Protein 3OHR (pdb70)

Solvent-accessible surface area: 13990 Å² total

Organism: Bacillus subtilis (strain 168) (NCBI:txid224308)

Secondary structure (DSSP, 8-state):
--EEEEE----EEEEE-TTS-EEEEEE----HHHH--HHHHTTS--S-EEEEE-SSB-----TTTTSB-------BT--HHHH-----EEEEEHHHHHHHHHHHHS----S-EEEEEESSSEEEEEEETTEE--SSS-------PPPPTT------TTTSSSHHHHHSHHHHHHHH--GGGGTT-HHHHHHHHHHHHHHHHHHHHHT---EEES-----HHHHHHHHHHH----S--GGGTTTGGGTSB--TTGGGHHHHHHHHHHHHHHHHHH-

Structure (mmCIF, N/CA/C/O backbone):
data_3OHR
#
_entry.id   3OHR
#
_cell.length_a   112.155
_cell.length_b   112.155
_cell.length_c   73.716
_cell.angle_alpha   90.00
_cell.angle_beta   90.00
_cell.angle_gamma   120.00
#
_symmetry.space_group_name_H-M   'P 31 2 1'
#
loop_
_entity.id
_entity.type
_entity.pdbx_description
1 polymer 'Putative fructokinase'
2 non-polymer "ADENOSINE-5'-DIPHOSPHATE"
3 non-polymer 'ZINC ION'
4 non-polymer 'SULFATE ION'
5 water water
#
loop_
_atom_site.group_PDB
_atom_site.id
_atom_site.type_symbol
_atom_site.label_atom_id
_atom_site.label_alt_id
_atom_site.label_comp_id
_atom_site.label_asym_id
_atom_site.label_entity_id
_atom_site.label_seq_id
_atom_site.pdbx_PDB_ins_code
_atom_site.Cartn_x
_atom_site.Cartn_y
_atom_site.Cartn_z
_atom_site.occupancy
_atom_site.B_iso_or_equiv
_atom_site.auth_seq_id
_atom_site.auth_comp_id
_atom_site.auth_asym_id
_atom_site.auth_atom_id
_atom_site.pdbx_PDB_model_num
ATOM 1 N N . ALA A 1 4 ? 61.817 -59.227 -15.432 1.00 33.65 0 ALA A N 1
ATOM 2 C CA . ALA A 1 4 ? 61.835 -58.396 -16.661 1.00 31.85 0 ALA A CA 1
ATOM 3 C C . ALA A 1 4 ? 61.592 -56.942 -16.259 1.00 30.02 0 ALA A C 1
ATOM 4 O O . ALA A 1 4 ? 60.694 -56.674 -15.458 1.00 31.54 0 ALA A O 1
ATOM 14 N N . LEU A 1 6 ? 60.249 -53.461 -17.797 1.00 18.33 2 LEU A N 1
ATOM 15 C CA . LEU A 1 6 ? 59.314 -53.007 -18.830 1.00 17.33 2 LEU A CA 1
ATOM 16 C C . LEU A 1 6 ? 59.351 -51.493 -18.866 1.00 16.81 2 LEU A C 1
ATOM 17 O O . LE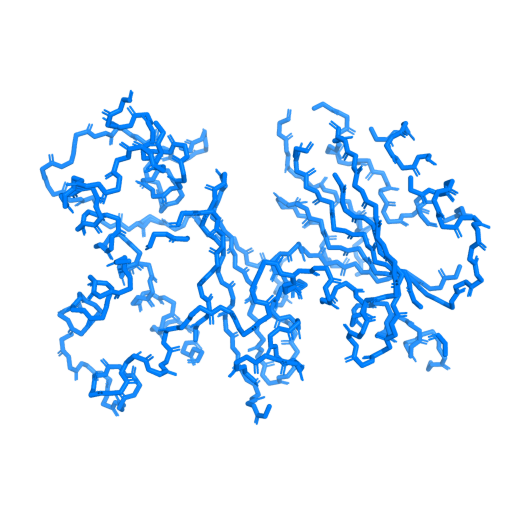U A 1 6 ? 59.551 -50.832 -17.853 1.00 16.45 2 LEU A O 1
ATOM 22 N N . GLY A 1 7 ? 59.151 -50.956 -20.059 1.00 15.39 3 GLY A N 1
ATOM 23 C CA . GLY A 1 7 ? 59.020 -49.520 -20.279 1.00 14.96 3 GLY A CA 1
ATOM 24 C C . GLY A 1 7 ? 57.572 -49.128 -20.593 1.00 15.05 3 GLY A C 1
ATOM 25 O O . GLY A 1 7 ? 56.843 -49.882 -21.227 1.00 16.10 3 GLY A O 1
ATOM 26 N N . GLY A 1 8 ? 57.195 -47.949 -20.126 1.00 14.20 4 GLY A N 1
ATOM 27 C CA . GLY A 1 8 ? 55.873 -47.379 -20.391 1.00 13.51 4 GLY A CA 1
ATOM 28 C C . GLY A 1 8 ? 56.012 -45.964 -20.902 1.00 13.93 4 GLY A C 1
ATOM 29 O O . GLY A 1 8 ? 56.834 -45.194 -20.435 1.00 13.95 4 GLY A O 1
ATOM 30 N N . ILE A 1 9 ? 55.151 -45.634 -21.857 1.00 13.90 5 ILE A N 1
ATOM 31 C CA . ILE A 1 9 ? 55.057 -44.294 -22.451 1.00 13.65 5 ILE A CA 1
ATOM 32 C C . ILE A 1 9 ? 53.578 -43.880 -22.388 1.00 13.48 5 ILE A C 1
ATOM 33 O O . ILE A 1 9 ? 52.734 -44.497 -23.032 1.00 14.29 5 ILE A O 1
ATOM 38 N N . GLU A 1 10 ? 53.294 -42.877 -21.558 1.00 13.41 6 GLU A N 1
ATOM 39 C CA . GLU A 1 10 ? 52.007 -42.275 -21.529 1.00 14.37 6 GLU A CA 1
ATOM 40 C C . GLU A 1 10 ? 52.152 -40.954 -22.312 1.00 14.05 6 GLU A C 1
ATOM 41 O O . GLU A 1 10 ? 52.705 -39.943 -21.808 1.00 14.57 6 GLU A O 1
ATOM 47 N N . ALA A 1 11 ? 51.673 -41.004 -23.552 1.00 14.85 7 ALA A N 1
ATOM 48 C CA . ALA A 1 11 ? 51.769 -39.875 -24.478 1.00 15.25 7 ALA A CA 1
ATOM 49 C C . ALA A 1 11 ? 50.552 -38.980 -24.398 1.00 16.65 7 ALA A C 1
ATOM 50 O O . ALA A 1 11 ? 49.424 -39.385 -24.670 1.00 18.05 7 ALA A O 1
ATOM 52 N N . GLY A 1 12 ? 50.755 -37.761 -23.929 1.00 17.45 8 GLY A N 1
ATOM 53 C CA . GLY A 1 12 ? 49.697 -36.775 -23.864 1.00 18.12 8 GLY A CA 1
ATOM 54 C C . GLY A 1 12 ? 49.942 -35.597 -24.742 1.00 19.21 8 GLY A C 1
ATOM 55 O O . GLY A 1 12 ? 51.026 -35.385 -25.306 1.00 19.09 8 GLY A O 1
ATOM 56 N N . GLY A 1 13 ? 48.879 -34.817 -24.909 1.00 21.91 9 GLY A N 1
ATOM 57 C CA . GLY A 1 13 ? 48.948 -33.697 -25.776 1.00 23.15 9 GLY A CA 1
ATOM 58 C C . GLY A 1 13 ? 49.904 -32.660 -25.257 1.00 22.33 9 GLY A C 1
ATOM 59 O O . GLY A 1 13 ? 50.479 -31.915 -26.059 1.00 24.10 9 GLY A O 1
ATOM 60 N N . THR A 1 14 ? 50.026 -32.559 -23.928 1.00 21.18 10 THR A N 1
ATOM 61 C CA . THR A 1 14 ? 50.859 -31.516 -23.311 1.00 22.07 10 THR A CA 1
ATOM 62 C C . THR A 1 14 ? 52.218 -32.065 -22.854 1.00 18.71 10 THR A C 1
ATOM 63 O O . THR A 1 14 ? 53.222 -31.367 -22.976 1.00 19.10 10 THR A O 1
ATOM 78 N N . PHE A 1 16 ? 54.739 -35.804 -22.195 1.00 14.36 12 PHE A N 1
ATOM 79 C CA . PHE A 1 16 ? 54.973 -37.254 -22.187 1.00 13.67 12 PHE A CA 1
ATOM 80 C C . PHE A 1 16 ? 55.494 -37.676 -20.833 1.00 14.48 12 PHE A C 1
ATOM 81 O O . PHE A 1 16 ? 56.310 -36.968 -20.209 1.00 15.76 12 PHE A O 1
ATOM 89 N N . VAL A 1 17 ? 55.038 -38.838 -20.385 1.00 13.71 13 VAL A N 1
ATOM 90 C CA . VAL A 1 17 ? 55.561 -39.469 -19.163 1.00 13.95 13 VAL A CA 1
ATOM 91 C C . VAL A 1 17 ? 56.135 -40.786 -19.609 1.00 14.62 13 VAL A C 1
ATOM 92 O O . VAL A 1 17 ? 55.459 -41.581 -20.293 1.00 14.71 13 VAL A O 1
ATOM 96 N N . CYS A 1 18 ? 57.390 -41.037 -19.268 1.00 14.18 14 CYS A N 1
ATOM 97 C CA . CYS A 1 18 ? 57.993 -42.333 -19.540 1.00 14.20 14 CYS A CA 1
ATOM 98 C C . CYS A 1 18 ? 58.403 -42.953 -18.224 1.00 14.64 14 CYS A C 1
ATOM 99 O O . CYS A 1 18 ? 58.788 -42.271 -17.278 1.00 16.17 14 CYS A O 1
ATOM 102 N N . ALA A 1 19 ? 58.275 -44.278 -18.143 1.00 14.44 15 ALA A N 1
ATOM 103 C CA . ALA A 1 19 ? 58.581 -44.973 -16.940 1.00 14.44 15 ALA A CA 1
ATOM 104 C C . ALA A 1 19 ? 59.198 -46.300 -17.196 1.00 15.70 15 ALA A C 1
ATOM 105 O O . ALA A 1 19 ? 59.006 -46.904 -18.255 1.00 14.88 15 ALA A O 1
ATOM 107 N N . VAL A 1 20 ? 59.944 -46.791 -16.205 1.00 14.08 16 VAL A N 1
ATOM 108 C CA . VAL A 1 20 ? 60.421 -48.159 -16.192 1.00 15.32 16 VAL A CA 1
ATOM 109 C C . VAL A 1 20 ? 59.828 -48.837 -14.973 1.00 16.20 16 VAL A C 1
ATOM 110 O O . VAL A 1 20 ? 59.687 -48.227 -13.900 1.00 16.55 16 VAL A O 1
ATOM 114 N N . GLY A 1 21 ? 59.434 -50.088 -15.138 1.00 16.21 17 GLY A N 1
ATOM 115 C CA . GLY A 1 21 ? 58.706 -50.767 -14.055 1.00 17.50 17 GLY A CA 1
ATOM 116 C C . GLY A 1 21 ? 58.651 -52.260 -14.291 1.00 18.13 17 GLY A C 1
ATOM 117 O O . GLY A 1 21 ? 59.348 -52.798 -15.122 1.00 18.63 17 GLY A O 1
ATOM 118 N N . ARG A 1 22 ? 57.773 -52.910 -13.542 1.00 20.86 18 ARG A N 1
ATOM 119 C CA . ARG A 1 22 ? 57.684 -54.352 -13.548 1.00 23.27 18 ARG A CA 1
ATOM 120 C C . ARG A 1 22 ? 56.248 -54.777 -13.824 1.00 22.74 18 ARG A C 1
ATOM 121 O O . ARG A 1 22 ? 55.299 -53.988 -13.730 1.00 21.24 18 ARG A O 1
ATOM 129 N N . GLU A 1 23 ? 56.084 -56.060 -14.126 1.00 24.21 19 GLU A N 1
ATOM 130 C CA . GLU A 1 23 ? 54.794 -56.562 -14.495 1.00 25.30 19 GLU A CA 1
ATOM 131 C C . GLU A 1 23 ? 53.743 -56.449 -13.373 1.00 24.19 19 GLU A C 1
ATOM 132 O O . GLU A 1 23 ? 52.558 -56.412 -13.637 1.00 24.23 19 GLU A O 1
ATOM 138 N N . ASP A 1 24 ? 54.168 -56.381 -12.129 1.00 24.59 20 ASP A N 1
ATOM 139 C CA . ASP A 1 24 ? 53.240 -56.154 -11.032 1.00 23.84 20 ASP A CA 1
ATOM 140 C C . ASP A 1 24 ? 52.840 -54.701 -10.792 1.00 22.60 20 ASP A C 1
ATOM 141 O O . ASP A 1 24 ? 52.177 -54.412 -9.792 1.00 22.71 20 ASP A O 1
ATOM 146 N N . GLY A 1 25 ? 53.269 -53.792 -11.680 1.00 21.30 21 GLY A N 1
ATOM 147 C CA . GLY A 1 25 ? 52.819 -52.420 -11.661 1.00 20.58 21 GLY A CA 1
ATOM 148 C C . GLY A 1 25 ? 53.724 -51.534 -10.845 1.00 20.80 21 GLY A C 1
ATOM 149 O O . GLY A 1 25 ? 53.462 -50.342 -10.761 1.00 21.24 21 GLY A O 1
ATOM 150 N N . THR A 1 26 ? 54.818 -52.081 -10.310 1.00 20.10 22 THR A N 1
ATOM 151 C CA . THR A 1 26 ? 55.822 -51.268 -9.581 1.00 20.48 22 THR A CA 1
ATOM 152 C C . THR A 1 26 ? 56.539 -50.341 -10.518 1.00 19.21 22 THR A C 1
ATOM 153 O O . THR A 1 26 ? 57.041 -50.778 -11.522 1.00 19.88 22 THR A O 1
ATOM 157 N N . ILE A 1 27 ? 56.525 -49.064 -10.191 1.00 18.81 23 ILE A N 1
ATOM 158 C CA . ILE A 1 27 ? 57.290 -48.041 -10.933 1.00 17.96 23 ILE A CA 1
ATOM 159 C C . ILE A 1 27 ? 58.673 -47.943 -10.313 1.00 19.30 23 ILE A C 1
ATOM 160 O O . ILE A 1 27 ? 58.827 -47.616 -9.137 1.00 19.78 23 ILE A O 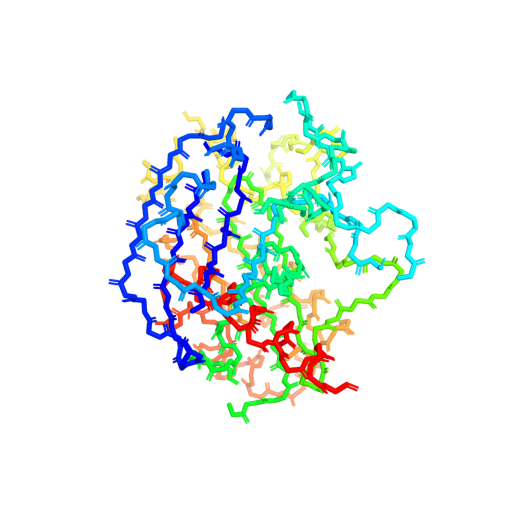1
ATOM 165 N N . ILE A 1 28 ? 59.673 -48.247 -11.125 1.00 17.42 24 ILE A N 1
ATOM 166 C CA . ILE A 1 28 ? 61.078 -48.224 -10.765 1.00 17.32 24 ILE A CA 1
ATOM 167 C C . ILE A 1 28 ? 61.631 -46.802 -10.910 1.00 16.06 24 ILE A C 1
ATOM 168 O O . ILE A 1 28 ? 62.349 -46.309 -9.995 1.00 17.18 24 ILE A O 1
ATOM 173 N N . ASP A 1 29 ? 61.326 -46.140 -12.028 1.00 15.00 25 ASP A N 1
ATOM 174 C CA . ASP A 1 29 ? 61.875 -44.828 -12.331 1.00 14.65 25 ASP A CA 1
ATOM 175 C C . ASP A 1 29 ? 60.896 -44.162 -13.298 1.00 13.87 25 ASP A C 1
ATOM 176 O O . ASP A 1 29 ? 60.159 -44.846 -13.995 1.00 13.47 25 ASP A O 1
ATOM 181 N N . ARG A 1 30 ? 60.946 -42.856 -13.347 1.00 14.40 26 ARG A N 1
ATOM 182 C CA . ARG A 1 30 ? 60.152 -42.128 -14.329 1.00 14.49 26 ARG A CA 1
ATOM 183 C C . ARG A 1 30 ? 60.739 -40.807 -14.665 1.00 14.86 26 ARG A C 1
ATOM 184 O O . ARG A 1 30 ? 61.524 -40.247 -13.922 1.00 13.06 26 ARG A O 1
ATOM 192 N N . ILE A 1 31 ? 60.302 -40.293 -15.814 1.00 13.60 27 ILE A N 1
ATOM 193 C CA . ILE A 1 31 ? 60.671 -38.969 -16.321 1.00 13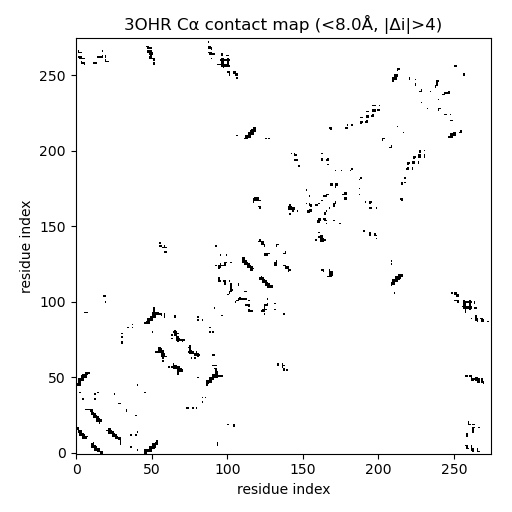.67 27 ILE A CA 1
ATOM 194 C C . ILE A 1 31 ? 59.508 -38.376 -17.052 1.00 14.20 27 ILE A C 1
ATOM 195 O O . ILE A 1 31 ? 58.636 -39.109 -17.518 1.00 15.10 27 ILE A O 1
ATOM 200 N N . GLU A 1 32 ? 59.448 -37.058 -17.162 1.00 14.96 28 GLU A N 1
ATOM 201 C CA . GLU A 1 32 ? 58.462 -36.426 -18.028 1.00 15.60 28 GLU A CA 1
ATOM 202 C C . GLU A 1 32 ? 59.076 -35.238 -18.756 1.00 16.23 28 GLU A C 1
ATOM 203 O O . GLU A 1 32 ? 60.067 -34.636 -18.296 1.00 16.78 28 GLU A O 1
ATOM 209 N N . PHE A 1 33 ? 58.448 -34.889 -19.869 1.00 15.72 29 PHE A N 1
ATOM 210 C CA . PHE A 1 33 ? 58.913 -33.766 -20.647 1.00 16.79 29 PHE A CA 1
ATOM 211 C C . PHE A 1 33 ? 57.778 -33.281 -21.526 1.00 16.85 29 PHE A C 1
ATOM 212 O O . PHE A 1 33 ? 56.845 -34.027 -21.823 1.00 14.74 29 PHE A O 1
ATOM 220 N N . PRO A 1 34 ? 57.848 -32.033 -21.965 1.00 17.83 30 PRO A N 1
ATOM 221 C CA . PRO A 1 34 ? 56.784 -31.528 -22.784 1.00 18.07 30 PRO A CA 1
ATOM 222 C C . PRO A 1 34 ? 56.645 -32.237 -24.144 1.00 18.16 30 PRO A C 1
ATOM 223 O O . PRO A 1 34 ? 57.625 -32.609 -24.761 1.00 19.12 30 PRO A O 1
ATOM 227 N N . THR A 1 35 ? 55.415 -32.373 -24.602 1.00 17.08 31 THR A N 1
ATOM 228 C CA . THR A 1 35 ? 55.161 -32.82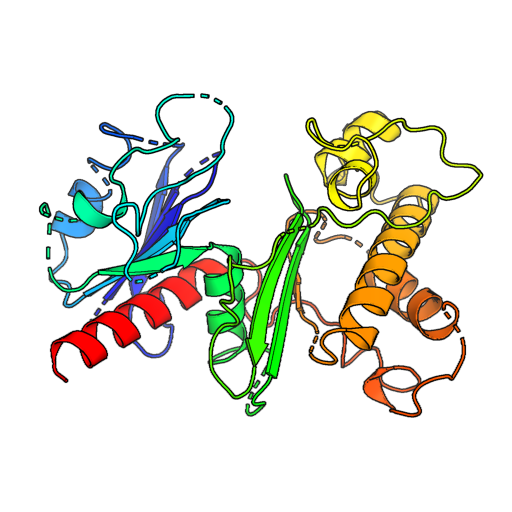9 -25.943 1.00 17.74 31 THR A CA 1
ATOM 229 C C . THR A 1 35 ? 55.471 -31.716 -26.937 1.00 18.99 31 THR A C 1
ATOM 230 O O . THR A 1 35 ? 54.874 -30.628 -26.840 1.00 21.97 31 THR A O 1
ATOM 258 N N . PRO A 1 38 ? 56.867 -34.732 -33.116 1.00 17.91 34 PRO A N 1
ATOM 259 C CA . PRO A 1 38 ? 57.092 -36.151 -32.818 1.00 17.39 34 PRO A CA 1
ATOM 260 C C . PRO A 1 38 ? 58.533 -36.643 -32.919 1.00 18.44 34 PRO A C 1
ATOM 261 O O . PRO A 1 38 ? 58.944 -37.363 -32.035 1.00 17.62 34 PRO A O 1
ATOM 265 N N . ASP A 1 39 ? 59.299 -36.294 -33.954 1.00 17.75 35 ASP A N 1
ATOM 266 C CA . ASP A 1 39 ? 60.650 -36.816 -34.026 1.00 19.76 35 ASP A CA 1
ATOM 267 C C . ASP A 1 39 ? 61.429 -36.442 -32.741 1.00 18.87 35 ASP A C 1
ATOM 268 O O . ASP A 1 39 ? 62.042 -37.313 -32.116 1.00 19.22 35 ASP A O 1
ATOM 273 N N . GLU A 1 40 ? 61.411 -35.173 -32.356 1.00 19.62 36 GLU A N 1
ATOM 274 C CA . GLU A 1 40 ? 62.208 -34.768 -31.162 1.00 20.37 36 GLU A CA 1
ATOM 275 C C . GLU A 1 40 ? 61.692 -35.357 -29.862 1.00 18.93 36 GLU A C 1
ATOM 276 O O . GLU A 1 40 ? 62.479 -35.675 -28.926 1.00 17.77 36 GLU A O 1
ATOM 282 N N . THR A 1 41 ? 60.397 -35.546 -29.793 1.00 16.08 37 THR A N 1
ATOM 283 C CA . THR A 1 41 ? 59.767 -36.037 -28.589 1.00 15.81 37 THR A CA 1
ATOM 284 C C . THR A 1 41 ? 60.095 -37.507 -28.389 1.00 14.44 37 THR A C 1
ATOM 285 O O . THR A 1 41 ? 60.461 -37.968 -27.291 1.00 16.64 37 THR A O 1
ATOM 289 N N . ILE A 1 42 ? 59.970 -38.274 -29.457 1.00 15.45 38 ILE A N 1
ATOM 290 C CA A ILE A 1 42 ? 60.292 -39.687 -29.444 0.50 16.39 38 ILE A CA 1
ATOM 291 C CA B ILE A 1 42 ? 60.295 -39.689 -29.409 0.50 16.79 38 ILE A CA 1
ATOM 292 C C . ILE A 1 42 ? 61.776 -39.890 -29.220 1.00 16.92 38 ILE A C 1
ATOM 293 O O . ILE A 1 42 ? 62.169 -40.834 -28.593 1.00 16.85 38 ILE A O 1
ATOM 302 N N . GLU A 1 43 ? 62.625 -38.995 -29.766 1.00 17.72 39 GLU A N 1
ATOM 303 C CA . GLU A 1 43 ? 64.081 -39.145 -29.530 1.00 19.07 39 GLU A CA 1
ATOM 304 C C . GLU A 1 43 ? 64.350 -39.036 -28.027 1.00 18.23 39 GLU A C 1
ATOM 305 O O . GLU A 1 43 ? 65.158 -39.746 -27.460 1.00 18.08 39 GLU A O 1
ATOM 322 N N . VAL A 1 45 ? 62.268 -39.966 -25.694 1.00 13.85 41 VAL A N 1
ATOM 323 C CA . VAL A 1 45 ? 61.873 -41.299 -25.158 1.00 13.70 41 VAL A CA 1
ATOM 324 C C . VAL A 1 45 ? 62.988 -42.313 -25.294 1.00 15.12 41 VAL A C 1
ATOM 325 O O . VAL A 1 45 ? 63.304 -43.068 -24.351 1.00 14.69 41 VAL A O 1
ATOM 329 N N . ILE A 1 46 ? 63.546 -42.404 -26.500 1.00 14.33 42 ILE A N 1
ATOM 330 C CA . ILE A 1 46 ? 64.559 -43.405 -26.766 1.00 17.15 42 ILE A CA 1
ATOM 331 C C . ILE A 1 46 ? 65.802 -43.170 -25.905 1.00 16.61 42 ILE A C 1
ATOM 332 O O . ILE A 1 46 ? 66.370 -44.114 -25.364 1.00 17.94 42 ILE A O 1
ATOM 337 N N . GLN A 1 47 ? 66.193 -41.916 -25.764 1.00 16.72 43 GLN A N 1
ATOM 338 C CA . GLN A 1 47 ? 67.327 -41.565 -24.939 1.00 18.92 43 GLN A CA 1
ATOM 339 C C . GLN A 1 47 ? 67.098 -41.924 -23.465 1.00 18.11 43 GLN A C 1
ATOM 340 O O . GLN A 1 47 ? 68.035 -42.457 -22.793 1.00 19.17 43 GLN A O 1
ATOM 346 N N . TYR A 1 48 ? 65.896 -41.678 -22.951 1.00 16.63 44 TYR A N 1
ATOM 347 C CA . TYR A 1 48 ? 65.587 -42.078 -21.564 1.00 15.62 44 TYR A CA 1
ATOM 348 C C . TYR A 1 48 ? 65.680 -43.593 -21.398 1.00 14.92 44 TYR A C 1
ATOM 349 O O . TYR A 1 48 ? 66.340 -44.052 -20.457 1.00 16.67 44 TYR A O 1
ATOM 358 N N . PHE A 1 49 ? 65.077 -44.375 -22.302 1.00 15.16 45 PHE A N 1
ATOM 359 C CA . PHE A 1 49 ? 65.102 -45.832 -22.160 1.00 15.64 45 PHE A CA 1
ATOM 360 C C . PHE A 1 49 ? 66.481 -46.435 -22.402 1.00 18.09 45 PHE A C 1
ATOM 361 O O . PHE A 1 49 ? 66.724 -47.566 -21.957 1.00 18.41 45 PHE A O 1
ATOM 369 N N . SER A 1 50 ? 67.377 -45.687 -23.059 1.00 19.16 46 SER A N 1
ATOM 370 C CA . SER A 1 50 ? 68.722 -46.199 -23.421 1.00 22.09 46 SER A CA 1
ATOM 371 C C . SER A 1 50 ? 69.554 -46.668 -22.203 1.00 22.11 46 SER A C 1
ATOM 372 O O . SER A 1 50 ? 70.453 -47.483 -22.324 1.00 22.43 46 SER A O 1
ATOM 375 N N . GLN A 1 51 ? 69.250 -46.128 -21.040 1.00 21.13 47 GLN A N 1
ATOM 376 C CA . GLN A 1 51 ? 69.919 -46.444 -19.780 1.00 22.21 47 GLN A CA 1
ATOM 377 C C . GLN A 1 51 ? 69.613 -47.856 -19.319 1.00 20.91 47 GLN A C 1
ATOM 378 O O . GLN A 1 51 ? 70.379 -48.438 -18.543 1.00 23.26 47 GLN A O 1
ATOM 384 N N . PHE A 1 52 ? 68.463 -48.375 -19.732 1.00 19.28 48 PHE A N 1
ATOM 385 C CA . PHE A 1 52 ? 67.863 -49.546 -19.163 1.00 19.76 48 PHE A CA 1
ATOM 386 C C . PHE A 1 52 ? 67.891 -50.682 -20.150 1.00 21.97 48 PHE A C 1
ATOM 387 O O . PHE A 1 52 ? 67.985 -50.464 -21.335 1.00 22.66 48 PHE A O 1
ATOM 395 N N . SER A 1 53 ? 67.791 -51.887 -19.621 1.00 23.24 49 SER A N 1
ATOM 396 C CA A SER A 1 53 ? 67.716 -53.072 -20.448 0.50 25.05 49 SER A CA 1
ATOM 397 C CA B SER A 1 53 ? 67.724 -53.079 -20.453 0.50 24.98 49 SER A CA 1
ATOM 398 C C . SER A 1 53 ? 66.286 -53.574 -20.383 1.00 23.75 49 SER A C 1
ATOM 399 O O . SER A 1 53 ? 65.917 -54.240 -19.438 1.00 26.79 49 SER A O 1
ATOM 404 N N . LEU A 1 54 ? 65.468 -53.220 -21.364 1.00 22.05 50 LEU A N 1
ATOM 405 C CA . LEU A 1 54 ? 64.020 -53.474 -21.276 1.00 19.78 50 LEU A CA 1
ATOM 406 C C . LEU A 1 54 ? 63.612 -54.674 -22.112 1.00 20.55 50 LEU A C 1
ATOM 407 O O . LEU A 1 54 ? 64.187 -54.937 -23.160 1.00 22.76 50 LEU A O 1
ATOM 412 N N . GLN A 1 55 ? 62.623 -55.429 -21.651 1.00 21.13 51 GLN A N 1
ATOM 413 C CA . GLN A 1 55 ? 62.115 -56.556 -22.408 1.00 21.25 51 GLN A CA 1
ATOM 414 C C . GLN A 1 55 ? 60.952 -56.205 -23.343 1.00 20.09 51 GLN A C 1
ATOM 415 O O . GLN A 1 55 ? 60.720 -56.933 -24.296 1.00 19.74 51 GLN A O 1
ATOM 421 N N . ALA A 1 56 ? 60.227 -55.146 -23.021 1.00 18.23 52 ALA A N 1
ATOM 422 C CA . ALA A 1 56 ? 59.064 -54.708 -23.800 1.00 18.32 52 ALA A CA 1
ATOM 423 C C . ALA A 1 56 ? 58.681 -53.326 -23.355 1.00 16.54 52 ALA A C 1
ATOM 424 O O . ALA A 1 56 ? 59.077 -52.886 -22.264 1.00 16.96 52 ALA A O 1
ATOM 426 N N . ILE A 1 57 ? 57.922 -52.649 -24.220 1.00 15.88 53 ILE A N 1
ATOM 427 C CA . ILE A 1 57 ? 57.400 -51.296 -23.943 1.00 15.85 53 ILE A CA 1
ATOM 428 C C . ILE A 1 57 ? 55.896 -51.307 -24.158 1.00 15.27 53 ILE A C 1
ATOM 429 O O . ILE A 1 57 ? 55.416 -52.050 -25.019 1.00 15.47 53 ILE A O 1
ATOM 434 N N . GLY A 1 58 ? 55.171 -50.449 -23.446 1.00 14.60 54 GLY A N 1
ATOM 435 C CA . GLY A 1 58 ? 53.780 -50.177 -23.781 1.00 13.87 54 GLY A CA 1
ATOM 436 C C . GLY A 1 58 ? 53.547 -48.709 -23.959 1.00 13.61 54 GLY A C 1
ATOM 437 O O . GLY A 1 58 ? 54.076 -47.883 -23.233 1.00 13.29 54 GLY A O 1
ATOM 438 N N . ILE A 1 59 ? 52.710 -48.359 -24.930 1.00 12.73 55 ILE A N 1
ATOM 439 C CA . ILE A 1 59 ? 52.337 -46.972 -25.257 1.00 12.91 55 ILE A CA 1
ATOM 440 C C . ILE A 1 59 ? 50.856 -46.777 -25.017 1.00 15.05 55 ILE A C 1
ATOM 441 O O . ILE A 1 59 ? 50.039 -47.490 -25.580 1.00 14.13 55 ILE A O 1
ATOM 446 N N . GLY A 1 60 ? 50.525 -45.814 -24.166 1.00 12.89 56 GLY A N 1
ATOM 447 C CA . GLY A 1 60 ? 49.183 -45.340 -23.967 1.00 13.84 56 GLY A CA 1
ATOM 448 C C . GLY A 1 60 ? 49.106 -43.940 -24.517 1.00 14.96 56 GLY A C 1
ATOM 449 O O . GLY A 1 60 ? 49.657 -43.030 -23.931 1.00 14.29 56 GLY A O 1
ATOM 450 N N . SER A 1 61 ? 48.444 -43.770 -25.660 1.00 13.32 57 SER A N 1
ATOM 451 C CA . SER A 1 61 ? 48.454 -42.481 -26.390 1.00 13.28 57 SER A CA 1
ATOM 452 C C . SER A 1 61 ? 47.173 -41.695 -26.333 1.00 14.27 57 SER A C 1
ATOM 453 O O . SER A 1 61 ? 46.059 -42.258 -26.369 1.00 14.99 57 SER A O 1
ATOM 456 N N . PHE A 1 62 ? 47.306 -40.389 -26.338 1.00 16.14 58 PHE A N 1
ATOM 457 C CA . PHE A 1 62 ? 46.173 -39.531 -26.648 1.00 16.46 58 PHE A CA 1
ATOM 458 C C . PHE A 1 62 ? 45.649 -39.883 -28.010 1.00 16.17 58 PHE A C 1
ATOM 459 O O . PHE A 1 62 ? 46.396 -40.305 -28.869 1.00 15.49 58 PHE A O 1
ATOM 467 N N . GLY A 1 63 ? 44.318 -39.835 -28.133 1.00 18.79 59 GLY A N 1
ATOM 468 C CA . GLY A 1 63 ? 43.642 -40.259 -29.366 1.00 17.28 59 GLY A CA 1
ATOM 469 C C . GLY A 1 63 ? 42.635 -39.223 -29.799 1.00 17.59 59 GLY A C 1
ATOM 470 O O . GLY A 1 63 ? 42.563 -38.125 -29.206 1.00 20.01 59 GLY A O 1
ATOM 471 N N . PRO A 1 64 ? 41.812 -39.563 -30.795 1.00 15.44 60 PRO A N 1
ATOM 472 C CA . PRO A 1 64 ? 41.680 -40.921 -31.344 1.00 15.00 60 PRO A CA 1
ATOM 473 C C . PRO A 1 64 ? 42.955 -41.504 -31.963 1.00 15.04 60 PRO A C 1
ATOM 474 O O . PRO A 1 64 ? 43.829 -40.774 -32.508 1.00 15.39 60 PRO A O 1
ATOM 478 N N . VAL A 1 65 ? 43.062 -42.820 -31.879 1.00 13.77 61 VAL A N 1
ATOM 479 C CA . VAL A 1 65 ? 44.158 -43.587 -32.470 1.00 13.24 61 VAL A CA 1
ATOM 480 C C . VAL A 1 65 ? 43.582 -44.708 -33.272 1.00 13.56 61 VAL A C 1
ATOM 481 O O . VAL A 1 65 ? 42.418 -45.041 -33.123 1.00 13.43 61 VAL A O 1
ATOM 485 N N . ASP A 1 66 ? 44.427 -45.299 -34.110 1.00 13.35 62 ASP A N 1
ATOM 486 C CA . ASP A 1 66 ? 44.064 -46.518 -34.802 1.00 13.38 62 ASP A CA 1
ATOM 487 C C . ASP A 1 66 ? 44.585 -47.665 -33.955 1.00 14.22 62 ASP A C 1
ATOM 488 O O . ASP A 1 66 ? 45.811 -47.924 -33.917 1.00 13.16 62 ASP A O 1
ATOM 493 N N . ASN A 1 67 ? 43.682 -48.313 -33.223 1.00 14.03 63 ASN A N 1
ATOM 494 C CA . ASN A 1 67 ? 44.031 -49.392 -32.326 1.00 14.12 63 ASN A CA 1
ATOM 495 C C . ASN A 1 67 ? 43.592 -50.749 -32.880 1.00 15.50 63 ASN A C 1
ATOM 496 O O . ASN A 1 67 ? 43.443 -51.700 -32.128 1.00 15.95 63 ASN A O 1
ATOM 501 N N . ASP A 1 68 ? 43.409 -50.827 -34.195 1.00 15.27 64 ASP A N 1
ATOM 502 C CA . ASP A 1 68 ? 43.084 -52.106 -34.852 1.00 16.41 64 ASP A CA 1
ATOM 503 C C . ASP A 1 68 ? 44.401 -52.702 -35.371 1.00 17.05 64 ASP A C 1
ATOM 504 O O . ASP A 1 68 ? 45.007 -52.219 -36.318 1.00 16.47 64 ASP A O 1
ATOM 520 N N . THR A 1 70 ? 44.915 -55.112 -37.130 1.00 21.29 66 THR A N 1
ATOM 521 C CA . THR A 1 70 ? 44.957 -55.566 -38.530 1.00 22.32 66 THR A CA 1
ATOM 522 C C . THR A 1 70 ? 45.063 -54.427 -39.521 1.00 23.10 66 THR A C 1
ATOM 523 O O . THR A 1 70 ? 45.182 -54.671 -40.713 1.00 24.33 66 THR A O 1
ATOM 527 N N . SER A 1 71 ? 45.030 -53.193 -39.047 1.00 20.98 67 SER A N 1
ATOM 528 C CA . SER A 1 71 ? 44.989 -52.015 -39.898 1.00 21.89 67 SER A CA 1
ATOM 529 C C . SER A 1 71 ? 46.371 -51.550 -40.336 1.00 21.62 67 SER A C 1
ATOM 530 O O . SER A 1 71 ? 47.336 -51.600 -39.572 1.00 20.91 67 SER A O 1
ATOM 533 N N . GLN A 1 72 ? 46.458 -51.106 -41.577 1.00 22.64 68 GLN A N 1
ATOM 534 C CA . GLN A 1 72 ? 47.715 -50.546 -42.110 1.00 24.63 68 GLN A CA 1
ATOM 535 C C . GLN A 1 72 ? 48.233 -49.383 -41.284 1.00 23.99 68 GLN A C 1
ATOM 536 O O . GLN A 1 72 ? 49.454 -49.193 -41.195 1.00 25.89 68 GLN A O 1
ATOM 542 N N . THR A 1 73 ? 47.309 -48.643 -40.677 1.00 20.75 69 THR A N 1
ATOM 543 C CA . THR A 1 73 ? 47.663 -47.474 -39.879 1.00 19.70 69 THR A CA 1
ATOM 544 C C . THR A 1 73 ? 47.624 -47.728 -38.370 1.00 18.06 69 THR A C 1
ATOM 545 O O . THR A 1 73 ? 47.612 -46.780 -37.563 1.00 15.73 69 THR A O 1
ATOM 549 N N . TYR A 1 74 ? 47.697 -49.000 -37.997 1.00 17.23 70 TYR A N 1
ATOM 550 C CA . TYR A 1 74 ? 47.728 -49.353 -36.570 1.00 15.92 70 TYR A CA 1
ATOM 551 C C . TYR A 1 74 ? 48.843 -48.602 -35.883 1.00 15.58 70 TYR A C 1
ATOM 552 O O . TYR A 1 74 ? 49.956 -48.515 -36.425 1.00 16.57 70 TYR A O 1
ATOM 561 N N . GLY A 1 75 ? 48.623 -48.115 -34.659 1.00 14.74 71 GLY A N 1
ATOM 562 C CA . GLY A 1 75 ? 49.662 -47.459 -33.889 1.00 16.02 71 GLY A CA 1
ATOM 563 C C . GLY A 1 75 ? 49.979 -46.054 -34.324 1.00 14.95 71 GLY A C 1
ATOM 564 O O . GLY A 1 75 ? 51.116 -45.574 -34.152 1.00 16.43 71 GLY A O 1
ATOM 565 N N . THR A 1 76 ? 48.978 -45.390 -34.857 1.00 13.63 72 THR A N 1
ATOM 566 C CA . THR A 1 76 ? 49.090 -43.955 -35.159 1.00 13.55 72 THR A CA 1
ATOM 567 C C . THR A 1 76 ? 47.959 -43.225 -34.533 1.00 13.45 72 THR A C 1
ATOM 568 O O . THR A 1 76 ? 46.897 -43.807 -34.267 1.00 14.36 72 THR A O 1
ATOM 572 N N . ILE A 1 77 ? 48.150 -41.932 -34.303 1.00 12.30 73 ILE A N 1
ATOM 573 C CA . ILE A 1 77 ? 47.068 -41.046 -33.874 1.00 12.47 73 ILE A CA 1
ATOM 574 C C . ILE A 1 77 ? 46.345 -40.594 -35.113 1.00 13.60 73 ILE A C 1
ATOM 575 O O . ILE A 1 77 ? 46.957 -40.174 -36.098 1.00 13.52 73 ILE A O 1
ATOM 580 N N . THR A 1 78 ? 45.034 -40.756 -35.125 1.00 13.41 74 THR A N 1
ATOM 581 C CA . THR A 1 78 ? 44.237 -40.542 -36.321 1.00 15.57 74 THR A CA 1
ATOM 582 C C . THR A 1 78 ? 43.566 -39.187 -36.354 1.00 16.01 74 THR A C 1
ATOM 583 O O . THR A 1 78 ? 43.117 -38.764 -37.429 1.00 18.87 74 THR A O 1
ATOM 587 N N . ALA A 1 79 ? 43.442 -38.496 -35.245 1.00 15.92 75 ALA A N 1
ATOM 588 C CA . ALA A 1 79 ? 42.835 -37.161 -35.244 1.00 16.94 75 ALA A CA 1
ATOM 589 C C . ALA A 1 79 ? 43.444 -36.373 -34.158 1.00 16.80 75 ALA A C 1
ATOM 590 O O . ALA A 1 79 ? 43.401 -36.776 -32.974 1.00 18.08 75 ALA A O 1
ATOM 592 N N . THR A 1 80 ? 43.994 -35.220 -34.515 1.00 14.68 76 THR A N 1
ATOM 593 C CA . THR A 1 80 ? 44.482 -34.310 -33.519 1.00 14.29 76 THR A CA 1
ATOM 594 C C . THR A 1 80 ? 44.794 -32.970 -34.137 1.00 16.41 76 THR A C 1
ATOM 595 O O . THR A 1 80 ? 45.258 -32.951 -35.274 1.00 17.18 76 THR A O 1
ATOM 599 N N . PRO A 1 81 ? 44.516 -31.872 -33.419 1.00 16.49 77 PRO A N 1
ATOM 600 C CA . PRO A 1 81 ? 45.023 -30.585 -33.926 1.00 17.63 77 PRO A CA 1
ATOM 601 C C . PRO A 1 81 ? 46.493 -30.397 -33.652 1.00 19.73 77 PRO A C 1
ATOM 602 O O . PRO A 1 81 ? 47.028 -29.343 -34.000 1.00 21.29 77 PRO A O 1
ATOM 617 N N . ALA A 1 83 ? 50.341 -30.125 -33.945 1.00 19.19 79 ALA A N 1
ATOM 618 C CA . ALA A 1 83 ? 51.181 -30.226 -35.138 1.00 18.34 79 ALA A CA 1
ATOM 619 C C . ALA A 1 83 ? 52.104 -31.435 -35.160 1.00 17.61 79 ALA A C 1
ATOM 620 O O . ALA A 1 83 ? 52.803 -31.748 -34.177 1.00 19.56 79 ALA A O 1
ATOM 622 N N . GLY A 1 84 ? 52.090 -32.117 -36.300 1.00 16.14 80 GLY A N 1
ATOM 623 C CA . GLY A 1 84 ? 52.961 -33.231 -36.599 1.00 15.38 80 GLY A CA 1
ATOM 624 C C . GLY A 1 84 ? 52.464 -34.589 -36.186 1.00 15.27 80 GLY A C 1
ATOM 625 O O . GLY A 1 84 ? 52.965 -35.586 -36.698 1.00 15.95 80 GLY A O 1
ATOM 626 N N . TRP A 1 85 ? 51.468 -34.650 -35.306 1.00 15.09 81 TRP A N 1
ATOM 627 C CA . TRP A 1 85 ? 51.122 -35.946 -34.694 1.00 14.97 81 TRP A CA 1
ATOM 628 C C . TRP A 1 85 ? 50.187 -36.817 -35.514 1.00 14.41 81 TRP A C 1
ATOM 629 O O . TRP A 1 85 ? 50.307 -38.049 -35.487 1.00 13.63 81 TRP A O 1
ATOM 640 N N . ARG A 1 86 ? 49.207 -36.229 -36.228 1.00 13.64 82 ARG A N 1
ATOM 641 C CA . ARG A 1 86 ? 48.255 -37.079 -36.948 1.00 12.77 82 ARG A CA 1
ATOM 642 C C . ARG A 1 86 ? 49.020 -37.876 -37.999 1.00 14.62 82 ARG A C 1
ATOM 643 O O . ARG A 1 86 ? 49.808 -37.325 -38.755 1.00 14.62 82 ARG A O 1
ATOM 651 N N . HIS A 1 87 ? 48.773 -39.200 -38.013 1.00 13.33 83 HIS A N 1
ATOM 652 C CA . HIS A 1 87 ? 49.397 -40.125 -38.981 1.00 13.85 83 HIS A CA 1
ATOM 653 C C . HIS A 1 87 ? 50.901 -40.347 -38.840 1.00 14.99 83 HIS A C 1
ATOM 654 O O . HIS A 1 87 ? 51.470 -41.147 -39.570 1.00 18.58 83 HIS A O 1
ATOM 661 N N . TYR A 1 88 ? 51.549 -39.737 -37.830 1.00 14.67 84 TYR A N 1
ATOM 662 C CA . TYR A 1 88 ? 52.927 -40.052 -37.554 1.00 16.11 84 TYR A CA 1
ATOM 663 C C . TYR A 1 88 ? 53.034 -41.537 -37.157 1.00 15.87 84 TYR A C 1
ATOM 664 O O . TYR A 1 88 ? 52.242 -42.019 -36.373 1.00 14.52 84 TYR A O 1
ATOM 673 N N . PRO A 1 89 ? 54.045 -42.254 -37.650 1.00 16.43 85 PRO A N 1
ATOM 674 C CA . PRO A 1 89 ? 54.210 -43.697 -37.347 1.00 15.78 85 PRO A CA 1
ATOM 675 C C . PRO A 1 89 ? 54.790 -43.933 -35.962 1.00 15.42 85 PRO A C 1
ATOM 676 O O . PRO A 1 89 ? 55.926 -44.384 -35.767 1.00 17.21 85 PRO A O 1
ATOM 680 N N . PHE A 1 90 ? 53.977 -43.622 -34.968 1.00 14.74 86 PHE A N 1
ATOM 681 C CA . PHE A 1 90 ? 54.387 -43.541 -33.580 1.00 13.83 86 PHE A CA 1
ATOM 682 C C . PHE A 1 90 ? 54.857 -44.939 -33.138 1.00 13.99 86 PHE A C 1
ATOM 683 O O . PHE A 1 90 ? 56.033 -45.141 -32.715 1.00 14.40 86 PHE A O 1
ATOM 691 N N . LEU A 1 91 ? 53.937 -45.893 -33.127 1.00 13.71 87 LEU A N 1
ATOM 692 C CA . LEU A 1 91 ? 54.263 -47.267 -32.690 1.00 14.41 87 LEU A CA 1
ATOM 693 C C . LEU A 1 91 ? 55.451 -47.859 -33.463 1.00 14.94 87 LEU A C 1
ATOM 694 O O . LEU A 1 91 ? 56.368 -48.444 -32.882 1.00 14.17 87 LEU A O 1
ATOM 699 N N . GLN A 1 92 ? 55.435 -47.686 -34.787 1.00 16.07 88 GLN A N 1
ATOM 700 C CA . GLN A 1 92 ? 56.460 -48.316 -35.624 1.00 17.51 88 GLN A CA 1
ATOM 701 C C . GLN A 1 92 ? 57.836 -47.701 -35.398 1.00 17.44 88 GLN A C 1
ATOM 702 O O . GLN A 1 92 ? 58.812 -48.414 -35.376 1.00 19.15 88 GLN A O 1
ATOM 708 N N . THR A 1 93 ? 57.889 -46.395 -35.163 1.00 16.10 89 THR A N 1
ATOM 709 C CA . THR A 1 93 ? 59.151 -45.744 -34.838 1.00 16.55 89 THR A CA 1
ATOM 710 C C . THR A 1 93 ? 59.710 -46.279 -33.511 1.00 15.76 89 THR A C 1
ATOM 711 O O . THR A 1 93 ? 60.909 -46.591 -33.415 1.00 17.69 89 THR A O 1
ATOM 715 N N . VAL A 1 94 ? 58.874 -46.437 -32.493 1.00 15.48 90 VAL A N 1
ATOM 716 C CA . VAL A 1 94 ? 59.370 -46.983 -31.242 1.00 14.03 90 VAL A CA 1
ATOM 717 C C . VAL A 1 94 ? 59.800 -48.440 -31.368 1.00 16.31 90 VAL A C 1
ATOM 718 O O . VAL A 1 94 ? 60.898 -48.778 -30.939 1.00 16.46 90 VAL A O 1
ATOM 733 N N . ASN A 1 96 ? 60.943 -49.711 -34.191 1.00 18.26 92 ASN A N 1
ATOM 734 C CA . ASN A 1 96 ? 62.195 -49.778 -34.977 1.00 21.12 92 ASN A CA 1
ATOM 735 C C . ASN A 1 96 ? 63.434 -49.407 -34.129 1.00 21.40 92 ASN A C 1
ATOM 736 O O . ASN A 1 96 ? 64.526 -49.948 -34.339 1.00 22.54 92 ASN A O 1
ATOM 741 N N . GLU A 1 97 ? 63.264 -48.471 -33.204 1.00 21.24 93 GLU A N 1
ATOM 742 C CA . GLU A 1 97 ? 64.357 -47.972 -32.397 1.00 22.85 93 GLU A CA 1
ATOM 743 C C . GLU A 1 97 ? 64.693 -48.928 -31.267 1.00 22.54 93 GLU A C 1
ATOM 744 O O . GLU A 1 97 ? 65.853 -49.073 -30.917 1.00 25.69 93 GLU A O 1
ATOM 768 N N . ILE A 1 100 ? 62.245 -54.460 -29.521 1.00 20.53 96 ILE A N 1
ATOM 769 C CA . ILE A 1 100 ? 61.588 -55.337 -28.570 1.00 19.59 96 ILE A CA 1
ATOM 770 C C . ILE A 1 100 ? 60.075 -55.164 -28.727 1.00 19.51 96 ILE A C 1
ATOM 771 O O . ILE A 1 100 ? 59.632 -54.204 -29.403 1.00 19.34 96 ILE A O 1
ATOM 776 N N . PRO A 1 101 ? 59.278 -56.074 -28.141 1.00 18.53 97 PRO A N 1
ATOM 777 C CA . PRO A 1 101 ? 57.826 -55.944 -28.299 1.00 18.65 97 PRO A CA 1
ATOM 778 C C . PRO A 1 101 ? 57.318 -54.617 -27.780 1.00 17.07 97 PRO A C 1
ATOM 779 O O . PRO A 1 101 ? 57.792 -54.120 -26.746 1.00 16.56 97 PRO A O 1
ATOM 783 N N . VAL A 1 102 ? 56.353 -54.049 -28.498 1.00 17.17 98 VAL A N 1
ATOM 784 C CA . VAL A 1 102 ? 55.724 -52.780 -28.104 1.00 15.78 98 VAL A CA 1
ATOM 785 C C . VAL A 1 102 ? 54.201 -52.873 -28.189 1.00 17.38 98 VAL A C 1
ATOM 786 O O . VAL A 1 102 ? 53.616 -53.173 -29.251 1.00 17.75 98 VAL A O 1
ATOM 790 N N . GLY A 1 103 ? 53.561 -52.691 -27.042 1.00 16.43 99 GLY A N 1
ATOM 791 C CA . GLY A 1 103 ? 52.099 -52.636 -26.937 1.00 15.91 99 GLY A CA 1
ATOM 792 C C . GLY A 1 103 ? 51.602 -51.250 -27.178 1.00 15.82 99 GLY A C 1
ATOM 793 O O . GLY A 1 103 ? 52.322 -50.261 -27.013 1.00 15.42 99 GLY A O 1
ATOM 794 N N . PHE A 1 104 ? 50.334 -51.156 -27.545 1.00 14.95 100 PHE A N 1
ATOM 795 C CA . PHE A 1 104 ? 49.735 -49.887 -27.948 1.00 13.83 100 PHE A CA 1
ATOM 796 C C . PHE A 1 104 ? 48.287 -49.850 -27.532 1.00 13.85 100 PHE A C 1
ATOM 797 O O . PHE A 1 104 ? 47.526 -50.856 -27.622 1.00 14.09 100 PHE A O 1
ATOM 805 N N . SER A 1 105 ? 47.835 -48.678 -27.070 1.00 13.91 101 SER A N 1
ATOM 806 C CA . SER A 1 105 ? 46.441 -48.471 -26.735 1.00 13.96 101 SER A CA 1
ATOM 807 C C . SER A 1 105 ? 46.217 -46.987 -26.520 1.00 14.21 101 SER A C 1
ATOM 808 O O . SER A 1 105 ? 47.187 -46.190 -26.629 1.00 14.40 101 SER A O 1
ATOM 811 N N . THR A 1 106 ? 44.987 -46.583 -26.269 1.00 14.73 102 THR A N 1
ATOM 812 C CA . THR A 1 106 ? 44.750 -45.218 -25.803 1.00 13.47 102 THR A CA 1
ATOM 813 C C . THR A 1 106 ? 45.222 -45.067 -24.349 1.00 13.04 102 THR A C 1
ATOM 814 O O . THR A 1 106 ? 45.413 -46.023 -23.625 1.00 12.86 102 THR A O 1
ATOM 818 N N . ASP A 1 107 ? 45.446 -43.821 -23.981 1.00 13.97 103 ASP A N 1
ATOM 819 C CA . ASP A 1 107 ? 45.868 -43.496 -22.617 1.00 15.51 103 ASP A CA 1
ATOM 820 C C . ASP A 1 107 ? 44.831 -43.909 -21.588 1.00 15.79 103 ASP A C 1
ATOM 821 O O . ASP A 1 107 ? 45.170 -44.444 -20.517 1.00 16.42 103 ASP A O 1
ATOM 826 N N . VAL A 1 108 ? 43.564 -43.689 -21.908 1.00 15.00 104 VAL A N 1
ATOM 827 C CA . VAL A 1 108 ? 42.485 -44.065 -21.008 1.00 15.04 104 VAL A CA 1
ATOM 828 C C . VAL A 1 108 ? 42.298 -45.578 -20.939 1.00 14.44 104 VAL A C 1
ATOM 829 O O . VAL A 1 108 ? 41.959 -46.091 -19.885 1.00 15.36 104 VAL A O 1
ATOM 833 N N . ASN A 1 109 ? 42.548 -46.320 -22.040 1.00 13.21 105 ASN A N 1
ATOM 834 C CA . ASN A 1 109 ? 42.603 -47.755 -21.983 1.00 13.46 105 ASN A CA 1
ATOM 835 C C . ASN A 1 109 ? 43.702 -48.222 -21.001 1.00 13.58 105 ASN A C 1
ATOM 836 O O . ASN A 1 109 ? 43.525 -49.145 -20.246 1.00 14.65 105 ASN A O 1
ATOM 841 N N . ALA A 1 110 ? 44.867 -47.587 -21.049 1.00 13.58 106 ALA A N 1
ATOM 842 C CA . ALA A 1 110 ? 45.932 -47.913 -20.137 1.00 14.37 106 ALA A CA 1
ATOM 843 C C . ALA A 1 110 ? 45.467 -47.739 -18.689 1.00 13.46 106 ALA A C 1
ATOM 844 O O . ALA A 1 110 ? 45.711 -48.616 -17.876 1.00 14.11 106 ALA A O 1
ATOM 846 N N . ALA A 1 111 ? 44.786 -46.640 -18.406 1.00 13.66 107 ALA A N 1
ATOM 847 C CA . ALA A 1 111 ? 44.337 -46.335 -17.017 1.00 13.86 107 ALA A CA 1
ATOM 848 C C . ALA A 1 111 ? 43.353 -47.435 -16.625 1.00 14.60 107 ALA A C 1
ATOM 849 O O . ALA A 1 111 ? 43.402 -47.952 -15.476 1.00 15.65 107 ALA A O 1
ATOM 851 N N . ALA A 1 112 ? 42.457 -47.818 -17.538 1.00 14.23 108 ALA A N 1
ATOM 852 C CA . ALA A 1 112 ? 41.543 -48.927 -17.250 1.00 14.06 108 ALA A CA 1
ATOM 853 C C . ALA A 1 112 ? 42.267 -50.198 -16.902 1.00 15.23 108 ALA A C 1
ATOM 854 O O . ALA A 1 112 ? 41.910 -50.862 -15.902 1.00 15.09 108 ALA A O 1
ATOM 856 N N . LEU A 1 113 ? 43.325 -50.562 -17.648 1.00 15.30 109 LEU A N 1
ATOM 857 C CA . LEU A 1 113 ? 44.080 -51.756 -17.350 1.00 16.24 109 LEU A CA 1
ATOM 858 C C . LEU A 1 113 ? 44.734 -51.651 -15.960 1.00 15.97 109 LEU A C 1
ATOM 859 O O . LEU A 1 113 ? 44.785 -52.640 -15.210 1.00 16.63 109 LEU A O 1
ATOM 864 N N . GLY A 1 114 ? 45.272 -50.469 -15.620 1.00 14.43 110 GLY A N 1
ATOM 865 C CA . GLY A 1 114 ? 45.940 -50.237 -14.330 1.00 15.64 110 GLY A CA 1
ATOM 866 C C . GLY A 1 114 ? 44.955 -50.496 -13.199 1.00 16.54 110 GLY A C 1
ATOM 867 O O . GLY A 1 114 ? 45.247 -51.263 -12.299 1.00 17.71 110 GLY A O 1
ATOM 868 N N . GLU A 1 115 ? 43.753 -49.919 -13.298 1.00 15.77 111 GLU A N 1
ATOM 869 C CA . GLU A 1 115 ? 42.767 -50.123 -12.222 1.00 16.02 111 GLU A CA 1
ATOM 870 C C . GLU A 1 115 ? 42.196 -51.544 -12.226 1.00 16.47 111 GLU A C 1
ATOM 871 O O . GLU A 1 115 ? 41.806 -52.081 -11.162 1.00 18.58 111 GLU A O 1
ATOM 877 N N . PHE A 1 116 ? 42.158 -52.176 -13.389 1.00 16.79 112 PHE A N 1
ATOM 878 C CA . PHE A 1 116 ? 41.613 -53.519 -13.527 1.00 17.40 112 PHE A CA 1
ATOM 879 C C . PHE A 1 116 ? 42.531 -54.557 -12.859 1.00 18.91 112 PHE A C 1
ATOM 880 O O . PHE A 1 116 ? 42.063 -55.467 -12.182 1.00 18.95 112 PHE A O 1
ATOM 8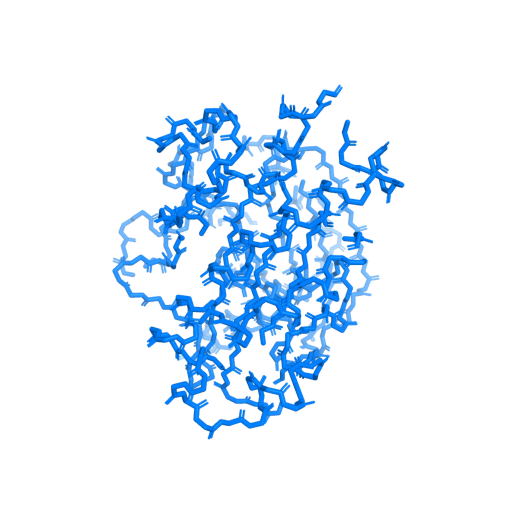88 N N . LEU A 1 117 ? 43.837 -54.398 -13.028 1.00 19.77 113 LEU A N 1
ATOM 889 C CA A LEU A 1 117 ? 44.799 -55.343 -12.469 0.50 20.53 113 LEU A CA 1
ATOM 890 C CA B LEU A 1 117 ? 44.754 -55.357 -12.441 0.50 20.11 113 LEU A CA 1
ATOM 891 C C . LEU A 1 117 ? 45.180 -54.995 -11.022 1.00 21.17 113 LEU A C 1
ATOM 892 O O . LEU A 1 117 ? 45.407 -55.885 -10.209 1.00 23.04 113 LEU A O 1
ATOM 901 N N . PHE A 1 118 ? 45.305 -53.707 -10.731 1.00 19.92 114 PHE A N 1
ATOM 902 C CA . PHE A 1 118 ? 45.947 -53.262 -9.471 1.00 20.28 114 PHE A CA 1
ATOM 903 C C . PHE A 1 118 ? 45.130 -52.299 -8.643 1.00 20.65 114 PHE A C 1
ATOM 904 O O . PHE A 1 118 ? 45.550 -51.946 -7.525 1.00 22.32 114 PHE A O 1
ATOM 912 N N . GLY A 1 119 ? 43.944 -51.945 -9.105 1.00 18.78 115 GLY A N 1
ATOM 913 C CA . GLY A 1 119 ? 43.152 -50.905 -8.504 1.00 17.98 115 GLY A CA 1
ATOM 914 C C . GLY A 1 119 ? 41.729 -51.335 -8.139 1.00 18.86 115 GLY A C 1
ATOM 915 O O . GLY A 1 119 ? 41.468 -52.471 -7.681 1.00 20.02 115 GLY A O 1
ATOM 916 N N . GLU A 1 120 ? 40.802 -50.418 -8.337 1.00 19.43 116 GLU A N 1
ATOM 917 C CA . GLU A 1 120 ? 39.437 -50.604 -7.814 1.00 20.67 116 GLU A CA 1
ATOM 918 C C . GLU A 1 120 ? 38.668 -51.734 -8.465 1.00 20.39 116 GLU A C 1
ATOM 919 O O . GLU A 1 120 ? 37.667 -52.219 -7.897 1.00 23.05 116 GLU A O 1
ATOM 925 N N . ALA A 1 121 ? 39.117 -52.183 -9.619 1.00 19.06 117 ALA A N 1
ATOM 926 C CA . ALA A 1 121 ? 38.440 -53.282 -10.269 1.00 18.88 117 ALA A CA 1
ATOM 927 C C . ALA A 1 121 ? 39.182 -54.593 -10.183 1.00 19.07 117 ALA A C 1
ATOM 928 O O . ALA A 1 121 ? 38.836 -55.521 -10.830 1.00 19.60 117 ALA A O 1
ATOM 941 N N . GLY A 1 123 ? 40.050 -58.084 -9.404 1.00 23.08 119 GLY A N 1
ATOM 942 C CA . GLY A 1 123 ? 39.099 -59.118 -9.041 1.00 24.67 119 GLY A CA 1
ATOM 943 C C . GLY A 1 123 ? 37.754 -59.133 -9.777 1.00 23.58 119 GLY A C 1
ATOM 944 O O . GLY A 1 123 ? 37.043 -60.113 -9.714 1.00 25.51 119 GLY A O 1
ATOM 945 N N . LEU A 1 124 ? 37.402 -58.057 -10.451 1.00 20.92 120 LEU A N 1
ATOM 946 C CA . LEU A 1 124 ? 36.218 -58.027 -11.309 1.00 20.50 120 LEU A CA 1
ATOM 947 C C . LEU A 1 124 ? 36.545 -58.456 -12.727 1.00 19.75 120 LEU A C 1
ATOM 948 O O . LEU A 1 124 ? 37.693 -58.500 -13.057 1.00 21.41 120 LEU A O 1
ATOM 953 N N . ASP A 1 125 ? 35.608 -58.645 -13.594 1.00 16.76 121 ASP A N 1
ATOM 954 C CA . ASP A 1 125 ? 35.923 -58.931 -14.998 1.00 17.30 121 ASP A CA 1
ATOM 955 C C . ASP A 1 125 ? 35.496 -57.805 -15.935 1.00 16.80 121 ASP A C 1
ATOM 956 O O . ASP A 1 125 ? 35.546 -57.928 -17.181 1.00 16.28 121 ASP A O 1
ATOM 961 N N . SER A 1 126 ? 35.078 -56.697 -15.357 1.00 15.77 122 SER A N 1
ATOM 962 C CA . SER A 1 126 ? 34.544 -55.569 -16.102 1.00 16.07 122 SER A CA 1
ATOM 963 C C . SER A 1 126 ? 34.858 -54.294 -15.315 1.00 16.24 122 SER A C 1
ATOM 964 O O . SER A 1 126 ? 34.714 -54.254 -14.091 1.00 16.71 122 SER A O 1
ATOM 967 N N . CYS A 1 127 ? 35.143 -53.218 -16.051 1.00 15.15 123 CYS A N 1
ATOM 968 C CA . CYS A 1 127 ? 35.183 -51.895 -15.468 1.00 15.12 123 CYS A CA 1
ATOM 969 C C . CYS A 1 127 ? 35.211 -50.849 -16.561 1.00 14.94 123 CYS A C 1
ATOM 970 O O . CYS A 1 127 ? 35.299 -51.183 -17.751 1.00 15.47 123 CYS A O 1
ATOM 973 N N . LEU A 1 128 ? 35.025 -49.607 -16.124 1.00 12.96 124 LEU A N 1
ATOM 974 C CA . LEU A 1 128 ? 35.077 -48.444 -16.999 1.00 12.71 124 LEU A CA 1
ATOM 975 C C . LEU A 1 128 ? 35.896 -47.369 -16.298 1.00 13.24 124 LEU A C 1
ATOM 976 O O . LEU A 1 128 ? 35.569 -47.026 -15.138 1.00 15.20 124 LEU A O 1
ATOM 981 N N . TYR A 1 129 ? 36.936 -46.851 -16.986 1.00 12.87 125 TYR A N 1
ATOM 982 C CA . TYR A 1 129 ? 37.762 -45.763 -16.452 1.00 13.01 125 TYR A CA 1
ATOM 983 C C . TYR A 1 129 ? 37.491 -44.559 -17.319 1.00 12.93 125 TYR A C 1
ATOM 984 O O . TYR A 1 129 ? 37.575 -44.607 -18.541 1.00 13.31 125 TYR A O 1
ATOM 993 N N . ILE A 1 130 ? 37.134 -43.453 -16.671 1.00 13.75 126 ILE A N 1
ATOM 994 C CA . ILE A 1 130 ? 36.841 -42.213 -17.341 1.00 14.22 126 ILE A CA 1
ATOM 995 C C . ILE A 1 130 ? 37.772 -41.132 -16.788 1.00 16.53 126 ILE A C 1
ATOM 996 O O . ILE A 1 130 ? 37.892 -40.997 -15.588 1.00 15.55 126 ILE A O 1
ATOM 1001 N N . THR A 1 131 ? 38.423 -40.358 -17.663 1.00 16.05 127 THR A N 1
ATOM 1002 C CA . THR A 1 131 ? 39.158 -39.174 -17.202 1.00 17.25 127 THR A CA 1
ATOM 1003 C C . THR A 1 131 ? 38.401 -37.911 -17.589 1.00 17.75 127 THR A C 1
ATOM 1004 O O . THR A 1 131 ? 37.835 -37.820 -18.715 1.00 18.23 127 THR A O 1
ATOM 1008 N N . ILE A 1 132 ? 38.401 -36.919 -16.700 1.00 17.83 128 ILE A N 1
ATOM 1009 C CA . ILE A 1 132 ? 37.804 -35.639 -16.961 1.00 18.32 128 ILE A CA 1
ATOM 1010 C C . ILE A 1 132 ? 38.919 -34.609 -16.704 1.00 18.40 128 ILE A C 1
ATOM 1011 O O . ILE A 1 132 ? 39.301 -34.326 -15.559 1.00 18.49 128 ILE A O 1
ATOM 1016 N N . GLY A 1 133 ? 39.480 -34.105 -17.808 1.00 18.49 129 GLY A N 1
ATOM 1017 C CA . GLY A 1 133 ? 40.599 -33.161 -17.766 1.00 18.18 129 GLY A CA 1
ATOM 1018 C C . GLY A 1 133 ? 40.519 -32.203 -18.930 1.00 17.28 129 GLY A C 1
ATOM 1019 O O . GLY A 1 133 ? 39.520 -31.561 -19.110 1.00 18.92 129 GLY A O 1
ATOM 1020 N N . THR A 1 134 ? 41.605 -32.100 -19.730 1.00 17.89 130 THR A N 1
ATOM 1021 C CA . THR A 1 134 ? 41.619 -31.285 -20.908 1.00 17.80 130 THR A CA 1
ATOM 1022 C C . THR A 1 134 ? 40.552 -31.768 -21.882 1.00 18.10 130 THR A C 1
ATOM 1023 O O . THR A 1 134 ? 39.880 -30.950 -22.489 1.00 17.99 130 THR A O 1
ATOM 1027 N N . GLY A 1 135 ? 40.394 -33.086 -21.994 1.00 17.23 131 GLY A N 1
ATOM 1028 C CA . GLY A 1 135 ? 39.283 -33.686 -22.690 1.00 17.18 131 GLY A CA 1
ATOM 1029 C C . GLY A 1 135 ? 38.589 -34.674 -21.762 1.00 15.39 131 GLY A C 1
ATOM 1030 O O . GLY A 1 135 ? 38.970 -34.819 -20.597 1.00 14.92 131 GLY A O 1
ATOM 1031 N N . ILE A 1 136 ? 37.604 -35.367 -22.300 1.00 14.74 132 ILE A N 1
ATOM 1032 C CA . ILE A 1 136 ? 36.970 -36.472 -21.635 1.00 14.09 132 ILE A CA 1
ATOM 1033 C C . ILE A 1 136 ? 37.133 -37.727 -22.498 1.00 14.12 132 ILE A C 1
ATOM 1034 O O . ILE A 1 136 ? 36.882 -37.704 -23.697 1.00 14.94 132 ILE A O 1
ATOM 1039 N N . GLY A 1 137 ? 37.613 -38.781 -21.867 1.00 15.99 133 GLY A N 1
ATOM 1040 C CA . GLY A 1 137 ? 37.757 -40.056 -22.564 1.00 15.67 133 GLY A CA 1
ATOM 1041 C C . GLY A 1 137 ? 37.571 -41.204 -21.598 1.00 14.86 133 GLY A C 1
ATOM 1042 O O . GLY A 1 137 ? 37.632 -41.013 -20.382 1.00 14.73 133 GLY A O 1
ATOM 1043 N N . ALA A 1 138 ? 37.361 -42.372 -22.166 1.00 14.60 134 ALA A N 1
ATOM 1044 C CA . ALA A 1 138 ? 37.112 -43.570 -21.330 1.00 15.05 134 ALA A CA 1
ATOM 1045 C C . ALA A 1 138 ? 37.611 -44.832 -21.972 1.00 14.41 134 ALA A C 1
ATOM 1046 O O . ALA A 1 138 ? 37.621 -44.973 -23.212 1.00 15.57 134 ALA A O 1
ATOM 1048 N N . GLY A 1 139 ? 38.046 -45.749 -21.134 1.00 14.22 135 GLY A N 1
ATOM 1049 C CA . GLY A 1 139 ? 38.363 -47.108 -21.567 1.00 14.35 135 GLY A CA 1
ATOM 1050 C C . GLY A 1 139 ? 37.588 -48.110 -20.768 1.00 13.30 135 GLY A C 1
ATOM 1051 O O . GLY A 1 139 ? 37.321 -47.911 -19.593 1.00 13.33 135 GLY A O 1
ATOM 1052 N N . ALA A 1 140 ? 37.198 -49.205 -21.408 1.00 12.83 136 ALA A N 1
ATOM 1053 C CA . ALA A 1 140 ? 36.365 -50.211 -20.795 1.00 13.45 136 ALA A CA 1
ATOM 1054 C C . ALA A 1 140 ? 36.981 -51.587 -20.916 1.00 12.85 136 ALA A C 1
ATOM 1055 O O . ALA A 1 140 ? 37.609 -51.912 -21.915 1.00 13.62 136 ALA A O 1
ATOM 1057 N N . ILE A 1 141 ? 36.801 -52.398 -19.866 1.00 13.03 137 ILE A N 1
ATOM 1058 C CA . ILE A 1 141 ? 37.199 -53.788 -19.890 1.00 13.69 137 ILE A CA 1
ATOM 1059 C C . ILE A 1 141 ? 35.885 -54.591 -19.849 1.00 13.29 137 ILE A C 1
ATOM 1060 O O . ILE A 1 141 ? 35.014 -54.362 -19.010 1.00 13.12 137 ILE A O 1
ATOM 1065 N N . VAL A 1 142 ? 35.791 -55.546 -20.757 1.00 12.23 138 VAL A N 1
ATOM 1066 C CA . VAL A 1 142 ? 34.620 -56.426 -20.906 1.00 12.53 138 VAL A CA 1
ATOM 1067 C C . VAL A 1 142 ? 35.159 -57.834 -20.912 1.00 12.90 138 VAL A C 1
ATOM 1068 O O . VAL A 1 142 ? 35.998 -58.185 -21.746 1.00 13.49 138 VAL A O 1
ATOM 1072 N N . GLU A 1 143 ? 34.699 -58.687 -19.990 1.00 15.16 139 GLU A N 1
ATOM 1073 C CA . GLU A 1 143 ? 35.170 -60.062 -19.904 1.00 15.91 139 GLU A CA 1
ATOM 1074 C C . GLU A 1 143 ? 36.709 -60.112 -19.906 1.00 17.42 139 GLU A C 1
ATOM 1075 O O . GLU A 1 143 ? 37.334 -60.957 -20.550 1.00 17.12 139 GLU A O 1
ATOM 1081 N N . GLY A 1 144 ? 37.282 -59.187 -19.171 1.00 16.99 140 GLY A N 1
ATOM 1082 C CA . GLY A 1 144 ? 38.711 -59.169 -18.947 1.00 17.45 140 GLY A CA 1
ATOM 1083 C C . GLY A 1 144 ? 39.599 -58.667 -20.046 1.00 17.96 140 GLY A C 1
ATOM 1084 O O . GLY A 1 144 ? 40.827 -58.835 -19.979 1.00 17.89 140 GLY A O 1
ATOM 1085 N N . ARG A 1 145 ? 38.995 -58.096 -21.089 1.00 16.81 141 ARG A N 1
ATOM 1086 C CA . ARG A 1 145 ? 39.713 -57.605 -22.240 1.00 18.15 141 ARG A CA 1
ATOM 1087 C C . ARG A 1 145 ? 39.232 -56.207 -22.568 1.00 16.02 141 ARG A C 1
ATOM 1088 O O . ARG A 1 145 ? 38.033 -55.884 -22.474 1.00 14.28 141 ARG A O 1
ATOM 1096 N N . LEU A 1 146 ? 40.136 -55.364 -23.017 1.00 13.51 142 LEU A N 1
ATOM 1097 C CA . LEU A 1 146 ? 39.747 -54.029 -23.445 1.00 13.03 142 LEU A CA 1
ATOM 1098 C C . LEU A 1 146 ? 38.714 -54.079 -24.579 1.00 13.82 142 LEU A C 1
ATOM 1099 O O . LEU A 1 146 ? 38.801 -54.920 -25.480 1.00 14.24 142 LEU A O 1
ATOM 1104 N N . LEU A 1 147 ? 37.749 -53.171 -24.508 1.00 13.62 143 LEU A N 1
ATOM 1105 C CA . LEU A 1 147 ? 36.732 -53.036 -25.490 1.00 13.37 143 LEU A CA 1
ATOM 1106 C C . LEU A 1 147 ? 37.302 -52.311 -26.679 1.00 13.18 143 LEU A C 1
ATOM 1107 O O . LEU A 1 147 ? 37.718 -51.155 -26.566 1.00 13.69 143 LEU A O 1
ATOM 1112 N N . GLN A 1 148 ? 37.329 -52.975 -27.835 1.00 13.45 144 GLN A N 1
ATOM 1113 C CA . GLN A 1 148 ? 37.843 -52.450 -29.084 1.00 14.04 144 GLN A CA 1
ATOM 1114 C C . GLN A 1 148 ? 36.991 -53.013 -30.227 1.00 14.79 144 GLN A C 1
ATOM 1115 O O . GLN A 1 148 ? 37.223 -54.143 -30.692 1.00 16.59 144 GLN A O 1
ATOM 1121 N N . GLY A 1 149 ? 36.022 -52.224 -30.662 1.00 15.32 145 GLY A N 1
ATOM 1122 C CA . GLY A 1 149 ? 35.112 -52.568 -31.735 1.00 14.56 145 GLY A CA 1
ATOM 1123 C C . GLY A 1 149 ? 35.628 -52.014 -33.053 1.00 15.62 145 GLY A C 1
ATOM 1124 O O . GLY A 1 149 ? 36.782 -52.228 -33.419 1.00 17.05 145 GLY A O 1
ATOM 1125 N N . LEU A 1 150 ? 34.772 -51.338 -33.778 1.00 14.68 146 LEU A N 1
ATOM 1126 C CA . LEU A 1 150 ? 35.149 -50.658 -34.984 1.00 15.42 146 LEU A CA 1
ATOM 1127 C C . LEU A 1 150 ? 36.240 -49.636 -34.704 1.00 14.50 146 LEU A C 1
ATOM 1128 O O . LEU A 1 150 ? 37.181 -49.493 -35.506 1.00 15.76 146 LEU A O 1
ATOM 1133 N N . SER A 1 151 ? 36.122 -49.025 -33.525 1.00 14.99 147 SER A N 1
ATOM 1134 C CA . SER A 1 151 ? 37.090 -48.096 -32.986 1.00 13.97 147 SER A CA 1
ATOM 1135 C C . SER A 1 151 ? 37.197 -48.364 -31.522 1.00 13.26 147 SER A C 1
ATOM 1136 O O . SER A 1 151 ? 36.295 -48.976 -30.898 1.00 13.64 147 SER A O 1
ATOM 1139 N N . HIS A 1 152 ? 38.270 -47.846 -30.895 1.00 11.03 148 HIS A N 1
ATOM 1140 C CA . HIS A 1 152 ? 38.192 -47.711 -29.462 1.00 12.31 148 HIS A CA 1
ATOM 1141 C C . HIS A 1 152 ? 37.051 -46.720 -29.139 1.00 12.74 148 HIS A C 1
ATOM 1142 O O . HIS A 1 152 ? 36.666 -45.918 -30.003 1.00 14.43 148 HIS A O 1
ATOM 1149 N N . PRO A 1 153 ? 36.488 -46.797 -27.922 1.00 11.70 149 PRO A N 1
ATOM 1150 C CA . PRO A 1 153 ? 35.409 -45.845 -27.539 1.00 12.68 149 PRO A CA 1
ATOM 1151 C C . PRO A 1 153 ? 35.888 -44.370 -27.543 1.00 12.92 149 PRO A C 1
ATOM 1152 O O . PRO A 1 153 ? 37.080 -44.093 -27.381 1.00 12.89 149 PRO A O 1
ATOM 1156 N N . GLU A 1 154 ? 34.928 -43.466 -27.790 1.00 13.04 150 GLU A N 1
ATOM 1157 C CA . GLU A 1 154 ? 35.150 -42.034 -27.674 1.00 13.08 150 GLU A CA 1
ATOM 1158 C C . GLU A 1 154 ? 33.975 -41.471 -26.874 1.00 14.09 150 GLU A C 1
ATOM 1159 O O . GLU A 1 154 ? 33.211 -40.678 -27.380 1.00 14.07 150 GLU A O 1
ATOM 1173 N N . GLY A 1 156 ? 33.638 -39.531 -24.473 1.00 13.60 152 GLY A N 1
ATOM 1174 C CA . GLY A 1 156 ? 33.548 -38.122 -24.127 1.00 14.01 152 GLY A CA 1
ATOM 1175 C C . GLY A 1 156 ? 32.687 -37.267 -25.020 1.00 15.69 152 GLY A C 1
ATOM 1176 O O . GLY A 1 156 ? 32.334 -36.143 -24.662 1.00 17.17 152 GLY A O 1
ATOM 1177 N N . HIS A 1 157 ? 32.340 -37.786 -26.182 1.00 14.73 153 HIS A N 1
ATOM 1178 C CA . HIS A 1 157 ? 31.682 -36.982 -27.199 1.00 15.34 153 HIS A CA 1
ATOM 1179 C C . HIS A 1 157 ? 30.216 -37.244 -27.397 1.00 15.60 153 HIS A C 1
ATOM 1180 O O . HIS A 1 157 ? 29.635 -36.816 -28.303 1.00 16.21 153 HIS A O 1
ATOM 1187 N N . ILE A 1 158 ? 29.639 -37.983 -26.480 1.00 15.73 154 ILE A N 1
ATOM 1188 C CA . ILE A 1 158 ? 28.202 -38.190 -26.509 1.00 17.68 154 ILE A CA 1
ATOM 1189 C C . ILE A 1 158 ? 27.476 -36.902 -26.192 1.00 18.18 154 ILE A C 1
ATOM 1190 O O . ILE A 1 158 ? 27.911 -36.081 -25.375 1.00 18.38 154 ILE A O 1
ATOM 1195 N N A TYR A 1 159 ? 26.320 -36.689 -26.808 0.50 19.36 155 TYR A N 1
ATOM 1196 N N B TYR A 1 159 ? 26.324 -36.791 -26.803 0.50 19.67 155 TYR A N 1
ATOM 1197 C CA A TYR A 1 159 ? 25.490 -35.474 -26.564 0.50 19.64 155 TYR A CA 1
ATOM 1198 C CA B TYR A 1 159 ? 25.379 -35.803 -26.400 0.50 20.37 155 TYR A CA 1
ATOM 1199 C C A TYR A 1 159 ? 24.387 -35.639 -25.459 0.50 19.84 155 TYR A C 1
ATOM 1200 C C B TYR A 1 159 ? 24.749 -36.183 -25.065 0.50 19.52 155 TYR A C 1
ATOM 1201 O O A TYR A 1 159 ? 23.241 -36.018 -25.780 0.50 19.82 155 TYR A O 1
ATOM 1202 O O B TYR A 1 159 ? 24.428 -37.340 -24.733 0.50 19.32 155 TYR A O 1
ATOM 1219 N N . ILE A 1 160 ? 24.690 -35.202 -24.229 1.00 19.75 156 ILE A N 1
ATOM 1220 C CA . ILE A 1 160 ? 23.845 -35.317 -23.048 1.00 19.80 156 ILE A CA 1
ATOM 1221 C C . ILE A 1 160 ? 22.978 -34.092 -23.095 1.00 21.54 156 ILE A C 1
ATOM 1222 O O . ILE A 1 160 ? 23.181 -33.229 -23.957 1.00 21.85 156 ILE A O 1
ATOM 1227 N N . ARG A 1 161 ? 22.002 -34.015 -22.211 1.00 22.69 157 ARG A N 1
ATOM 1228 C CA . ARG A 1 161 ? 21.089 -32.856 -22.222 1.00 24.23 157 ARG A CA 1
ATOM 1229 C C . ARG A 1 161 ? 21.679 -31.662 -21.515 1.00 25.38 157 ARG A C 1
ATOM 1230 O O . ARG A 1 161 ? 22.207 -31.783 -20.412 1.00 25.77 157 ARG A O 1
ATOM 1238 N N . ARG A 1 162 ? 21.603 -30.512 -22.173 1.00 25.73 158 ARG A N 1
ATOM 1239 C CA . ARG A 1 162 ? 22.043 -29.276 -21.554 1.00 26.28 158 ARG A CA 1
ATOM 1240 C C . ARG A 1 162 ? 21.158 -29.011 -20.346 1.00 27.45 158 ARG A C 1
ATOM 1241 O O . ARG A 1 162 ? 19.938 -29.318 -20.369 1.00 28.61 158 ARG A O 1
ATOM 1249 N N . HIS A 1 163 ? 21.733 -28.417 -19.308 1.00 27.41 159 HIS A N 1
ATOM 1250 C CA . HIS A 1 163 ? 20.911 -27.869 -18.220 1.00 30.06 159 HIS A CA 1
ATOM 1251 C C . HIS A 1 163 ? 20.183 -26.648 -18.743 1.00 30.70 159 HIS A C 1
ATOM 1252 O O . HIS A 1 163 ? 20.796 -25.801 -19.420 1.00 29.37 159 HIS A O 1
ATOM 1259 N N . PRO A 1 164 ? 18.874 -26.499 -18.417 1.00 33.14 160 PRO A N 1
ATOM 1260 C CA . PRO A 1 164 ? 18.216 -25.373 -19.068 1.00 34.38 160 PRO A CA 1
ATOM 1261 C C . PRO A 1 164 ? 18.718 -23.995 -18.689 1.00 35.24 160 PRO A C 1
ATOM 1262 O O . PRO A 1 164 ? 18.484 -23.063 -19.446 1.00 36.35 160 PRO A O 1
ATOM 1266 N N . ASP A 1 165 ? 19.393 -23.855 -17.547 1.00 35.21 161 ASP A N 1
ATOM 1267 C CA . ASP A 1 165 ? 19.978 -22.563 -17.152 1.00 35.86 161 ASP A CA 1
ATOM 1268 C C . ASP A 1 165 ? 21.423 -22.320 -17.603 1.00 34.40 161 ASP A C 1
ATOM 1269 O O . ASP A 1 165 ? 21.961 -21.228 -17.388 1.00 34.22 161 ASP A O 1
ATOM 1274 N N . ASP A 1 166 ? 22.042 -23.314 -18.249 1.00 31.56 162 ASP A N 1
ATOM 1275 C CA . ASP A 1 166 ? 23.413 -23.214 -18.680 1.00 30.37 162 ASP A CA 1
ATOM 1276 C C . ASP A 1 166 ? 23.366 -22.579 -20.036 1.00 30.45 162 ASP A C 1
ATOM 1277 O O . ASP A 1 166 ? 22.685 -23.044 -20.947 1.00 30.54 162 ASP A O 1
ATOM 1282 N N . VAL A 1 167 ? 24.075 -21.479 -20.161 1.00 30.89 163 VAL A N 1
ATOM 1283 C CA . VAL A 1 167 ? 24.079 -20.714 -21.370 1.00 31.34 163 VAL A CA 1
ATOM 1284 C C . VAL A 1 167 ? 25.352 -20.964 -22.216 1.00 30.30 163 VAL A C 1
ATOM 1285 O O . VAL A 1 167 ? 25.476 -20.466 -23.353 1.00 31.24 163 VAL A O 1
ATOM 1289 N N . TYR A 1 168 ? 26.277 -21.756 -21.691 1.00 28.79 164 TYR A N 1
ATOM 1290 C CA . TYR A 1 168 ? 27.559 -21.943 -22.371 1.00 28.57 164 TYR A CA 1
ATOM 1291 C C . TYR A 1 168 ? 27.406 -22.782 -23.640 1.00 28.42 164 TYR A C 1
ATOM 1292 O O . TYR A 1 168 ? 26.753 -23.805 -23.634 1.00 27.88 164 TYR A O 1
ATOM 1301 N N . GLN A 1 169 ? 28.021 -22.317 -24.722 1.00 30.51 165 GLN A N 1
ATOM 1302 C CA . GLN A 1 169 ? 27.835 -22.894 -26.059 1.00 31.51 165 GLN A CA 1
ATOM 1303 C C . GLN A 1 169 ? 28.574 -24.218 -26.240 1.00 28.90 165 GLN A C 1
ATOM 1304 O O . GLN A 1 169 ? 28.234 -25.043 -27.123 1.00 27.86 165 GLN A O 1
ATOM 1310 N N . GLY A 1 170 ? 29.621 -24.390 -25.469 1.00 26.84 166 GLY A N 1
ATOM 1311 C CA . GLY A 1 170 ? 30.407 -25.606 -25.492 1.00 25.19 166 GLY A CA 1
ATOM 1312 C C . GLY A 1 170 ? 31.781 -25.457 -26.102 1.00 24.38 166 GLY A C 1
ATOM 1313 O O . GLY A 1 170 ? 31.952 -24.702 -27.012 1.00 26.20 166 GLY A O 1
ATOM 1325 N N . CYS A 1 172 ? 33.786 -28.079 -27.376 1.00 19.91 168 CYS A N 1
ATOM 1326 C CA . CYS A 1 172 ? 34.271 -29.074 -28.337 1.00 19.48 168 CYS A CA 1
ATOM 1327 C C . CYS A 1 172 ? 34.279 -28.534 -29.769 1.00 20.53 168 CYS A C 1
ATOM 1328 O O . CYS A 1 172 ? 33.290 -28.096 -30.225 1.00 21.29 168 CYS A O 1
ATOM 1331 N N . PRO A 1 173 ? 35.420 -28.574 -30.447 1.00 22.39 169 PRO A N 1
ATOM 1332 C CA . PRO A 1 173 ? 35.500 -28.081 -31.827 1.00 23.36 169 PRO A CA 1
ATOM 1333 C C . PRO A 1 173 ? 34.684 -28.865 -32.816 1.00 22.65 169 PRO A C 1
ATOM 1334 O O . PRO A 1 173 ? 34.309 -28.353 -33.827 1.00 23.26 169 PRO A O 1
ATOM 1338 N N . TYR A 1 174 ? 34.442 -30.130 -32.522 1.00 20.41 170 TYR A N 1
ATOM 1339 C CA . TYR A 1 174 ? 33.627 -30.934 -33.397 1.00 20.68 170 TYR A CA 1
ATOM 1340 C C . TYR A 1 174 ? 32.147 -30.806 -33.157 1.00 21.16 170 TYR A C 1
ATOM 1341 O O . TYR A 1 174 ? 31.385 -30.690 -34.098 1.00 24.19 170 TYR A O 1
ATOM 1350 N N . HIS A 1 175 ? 31.724 -30.821 -31.910 1.00 20.64 171 HIS A N 1
ATOM 1351 C CA . HIS A 1 175 ? 30.309 -30.946 -31.572 1.00 19.69 171 HIS A CA 1
ATOM 1352 C C . HIS A 1 175 ? 29.696 -29.772 -30.811 1.00 21.16 171 HIS A C 1
ATOM 1353 O O . HIS A 1 175 ? 28.537 -29.682 -30.660 1.00 22.28 171 HIS A O 1
ATOM 1360 N N . GLY A 1 176 ? 30.542 -28.917 -30.326 1.00 20.94 172 GLY A N 1
ATOM 1361 C CA . GLY A 1 176 ? 30.144 -27.839 -29.413 1.00 22.13 172 GLY A CA 1
ATOM 1362 C C . GLY A 1 176 ? 29.822 -28.362 -28.024 1.00 21.36 172 GLY A C 1
ATOM 1363 O O . GLY A 1 176 ? 30.672 -28.378 -27.159 1.00 20.49 172 GLY A O 1
ATOM 1364 N N . ASP A 1 177 ? 28.560 -28.740 -27.820 1.00 20.73 173 ASP A N 1
ATOM 1365 C CA . ASP A 1 177 ? 28.064 -29.101 -26.478 1.00 20.18 173 ASP A CA 1
ATOM 1366 C C . ASP A 1 177 ? 27.814 -30.591 -26.268 1.00 19.36 173 ASP A C 1
ATOM 1367 O O . ASP A 1 177 ? 26.849 -31.015 -25.628 1.00 20.28 173 ASP A O 1
ATOM 1372 N N . CYS A 1 178 ? 28.763 -31.398 -26.722 1.00 17.80 174 CYS A N 1
ATOM 1373 C CA . CYS A 1 178 ? 28.817 -32.780 -26.325 1.00 16.74 174 CYS A CA 1
ATOM 1374 C C . CYS A 1 178 ? 29.277 -32.793 -24.861 1.00 16.74 174 CYS A C 1
ATOM 1375 O O . CYS A 1 178 ? 29.564 -31.780 -24.312 1.00 16.64 174 CYS A O 1
ATOM 1378 N N . PHE A 1 179 ? 29.316 -33.969 -24.256 1.00 17.09 175 PHE A N 1
ATOM 1379 C CA . PHE A 1 179 ? 29.747 -34.096 -22.829 1.00 16.36 175 PHE A CA 1
ATOM 1380 C C . PHE A 1 179 ? 31.092 -33.394 -22.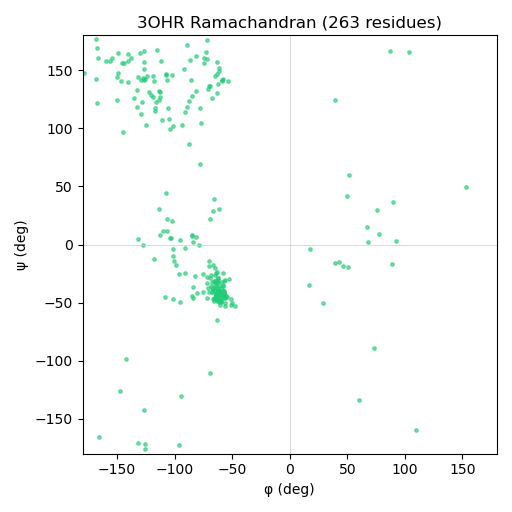569 1.00 16.60 175 PHE A C 1
ATOM 1381 O O . PHE A 1 179 ? 31.235 -32.571 -21.659 1.00 16.80 175 PHE A O 1
ATOM 1389 N N . GLU A 1 180 ? 32.100 -33.705 -23.373 1.00 15.98 176 GLU A N 1
ATOM 1390 C CA . GLU A 1 180 ? 33.368 -33.020 -23.266 1.00 16.46 176 GLU A CA 1
ATOM 1391 C C . GLU A 1 180 ? 33.217 -31.504 -23.410 1.00 17.10 176 GLU A C 1
ATOM 1392 O O . GLU A 1 180 ? 33.785 -30.746 -22.639 1.00 18.36 176 GLU A O 1
ATOM 1398 N N . GLY A 1 181 ? 32.414 -31.079 -24.373 1.00 16.65 177 GLY A N 1
ATOM 1399 C CA . GLY A 1 181 ? 32.188 -29.677 -24.615 1.00 18.48 177 GLY A CA 1
ATOM 1400 C C . GLY A 1 181 ? 31.552 -28.961 -23.447 1.00 19.24 177 GLY A C 1
ATOM 1401 O O . GLY A 1 181 ? 31.745 -27.770 -23.274 1.00 19.91 177 GLY A O 1
ATOM 1402 N N . LEU A 1 182 ? 30.772 -29.681 -22.647 1.00 17.87 178 LEU A N 1
ATOM 1403 C CA . LEU A 1 182 ? 30.105 -29.082 -21.502 1.00 18.74 178 LEU A CA 1
ATOM 1404 C C . LEU A 1 182 ? 30.851 -29.250 -20.172 1.00 18.92 178 LEU A C 1
ATOM 1405 O O . LEU A 1 182 ? 30.610 -28.441 -19.249 1.00 20.13 178 LEU A O 1
ATOM 1410 N N . ALA A 1 183 ? 31.684 -30.287 -20.060 1.00 17.25 179 ALA A N 1
ATOM 1411 C CA . ALA A 1 183 ? 32.171 -30.739 -18.750 1.00 16.87 179 ALA A CA 1
ATOM 1412 C C . ALA A 1 183 ? 33.652 -30.982 -18.600 1.00 17.56 179 ALA A C 1
ATOM 1413 O O . ALA A 1 183 ? 34.103 -31.443 -17.539 1.00 17.60 179 ALA A O 1
ATOM 1415 N N . SER A 1 184 ? 34.455 -30.690 -19.620 1.00 17.53 180 SER A N 1
ATOM 1416 C CA . SER A 1 184 ? 35.871 -30.812 -19.494 1.00 17.29 180 SER A CA 1
ATOM 1417 C C . SER A 1 184 ? 36.349 -29.657 -18.612 1.00 18.80 180 SER A C 1
ATOM 1418 O O . SER A 1 184 ? 35.632 -28.692 -18.403 1.00 19.17 180 SER A O 1
ATOM 1421 N N . GLY A 1 185 ? 37.583 -29.787 -18.157 1.00 18.33 181 GLY A N 1
ATOM 1422 C CA . GLY A 1 185 ? 38.289 -28.679 -17.502 1.00 18.99 181 GLY A CA 1
ATOM 1423 C C . GLY A 1 185 ? 38.235 -27.358 -18.217 1.00 20.11 181 GLY A C 1
ATOM 1424 O O . GLY A 1 185 ? 37.883 -26.338 -17.608 1.00 21.24 181 GLY A O 1
ATOM 1425 N N . PRO A 1 186 ? 38.620 -27.339 -19.511 1.00 19.92 182 PRO A N 1
ATOM 1426 C CA . PRO A 1 186 ? 38.537 -26.112 -20.271 1.00 20.91 182 PRO A CA 1
ATOM 1427 C C . PRO A 1 186 ? 37.127 -25.568 -20.459 1.00 20.07 182 PRO A C 1
ATOM 1428 O O . PRO A 1 186 ? 36.953 -24.389 -20.556 1.00 22.07 182 PRO A O 1
ATOM 1432 N N . ALA A 1 187 ? 36.119 -26.426 -20.509 1.00 19.89 183 ALA A N 1
ATOM 1433 C CA . ALA A 1 187 ? 34.738 -25.969 -20.626 1.00 20.96 183 ALA A CA 1
ATOM 1434 C C . ALA A 1 187 ? 34.294 -25.255 -19.364 1.00 23.59 183 ALA A C 1
ATOM 1435 O O . ALA A 1 187 ? 33.584 -24.262 -19.419 1.00 24.69 183 ALA A O 1
ATOM 1437 N N . ILE A 1 188 ? 34.700 -25.802 -18.232 1.00 21.27 184 ILE A N 1
ATOM 1438 C CA . ILE A 1 188 ? 34.419 -25.221 -16.944 1.00 20.98 184 ILE A CA 1
ATOM 1439 C C . ILE A 1 188 ? 35.039 -23.830 -16.900 1.00 23.31 184 ILE A C 1
ATOM 1440 O O . ILE A 1 188 ? 34.373 -22.877 -16.488 1.00 23.89 184 ILE A O 1
ATOM 1445 N N . GLU A 1 189 ? 36.306 -23.731 -17.283 1.00 24.63 185 GLU A N 1
ATOM 1446 C CA . GLU A 1 189 ? 37.026 -22.448 -17.302 1.00 26.23 185 GLU A CA 1
ATOM 1447 C C . GLU A 1 189 ? 36.372 -21.438 -18.243 1.00 27.47 185 GLU A C 1
ATOM 1448 O O . GLU A 1 189 ? 36.217 -20.264 -17.896 1.00 28.84 185 GLU A O 1
ATOM 1454 N N . ALA A 1 190 ? 36.010 -21.851 -19.448 1.00 26.52 186 ALA A N 1
ATOM 1455 C CA . ALA A 1 190 ? 35.432 -20.942 -20.427 1.00 27.89 186 ALA A CA 1
ATOM 1456 C C . ALA A 1 190 ? 34.038 -20.470 -19.980 1.00 27.84 186 ALA A C 1
ATOM 1457 O O . ALA A 1 190 ? 33.670 -19.310 -20.177 1.00 27.75 186 ALA A O 1
ATOM 1459 N N . ARG A 1 191 ? 33.273 -21.369 -19.372 1.00 26.72 187 ARG A N 1
AT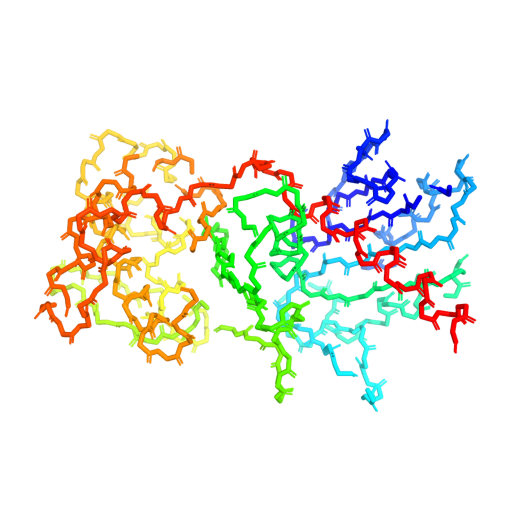OM 1460 C CA . ARG A 1 191 ? 31.959 -21.027 -18.860 1.00 27.07 187 ARG A CA 1
ATOM 1461 C C . ARG A 1 191 ? 31.988 -20.013 -17.705 1.00 28.35 187 ARG A C 1
ATOM 1462 O O . ARG A 1 191 ? 31.214 -19.032 -17.697 1.00 29.74 187 ARG A O 1
ATOM 1470 N N . TRP A 1 192 ? 32.835 -20.262 -16.719 1.00 27.84 188 TRP A N 1
ATOM 1471 C CA . TRP A 1 192 ? 32.769 -19.521 -15.453 1.00 29.20 188 TRP A CA 1
ATOM 1472 C C . TRP A 1 192 ? 33.817 -18.404 -15.332 1.00 30.46 188 TRP A C 1
ATOM 1473 O O . TRP A 1 192 ? 33.716 -17.547 -14.448 1.00 31.24 188 TRP A O 1
ATOM 1484 N N . GLY A 1 193 ? 34.798 -18.443 -16.210 1.00 30.29 189 GLY A N 1
ATOM 1485 C CA . GLY A 1 193 ? 35.797 -17.400 -16.316 1.00 31.84 189 GLY A CA 1
ATOM 1486 C C . GLY A 1 193 ? 37.033 -17.533 -15.475 1.00 32.21 189 GLY A C 1
ATOM 1487 O O . GLY A 1 193 ? 37.807 -16.625 -15.448 1.00 34.26 189 GLY A O 1
ATOM 1499 N N . LYS A 1 195 ? 39.916 -20.817 -13.910 1.00 33.14 191 LYS A N 1
ATOM 1500 C CA . LYS A 1 195 ? 40.244 -22.217 -13.965 1.00 33.36 191 LYS A CA 1
ATOM 1501 C C . LYS A 1 195 ? 39.550 -22.988 -12.886 1.00 31.91 191 LYS A C 1
ATOM 1502 O O . LYS A 1 195 ? 39.240 -22.481 -11.851 1.00 31.64 191 LYS A O 1
ATOM 1508 N N . ALA A 1 196 ? 39.291 -24.248 -13.174 1.00 29.15 192 ALA A N 1
ATOM 1509 C CA . ALA A 1 196 ? 38.403 -25.050 -12.354 1.00 28.85 192 ALA A CA 1
ATOM 1510 C C . ALA A 1 196 ? 38.884 -25.136 -10.906 1.00 28.55 192 ALA A C 1
ATOM 1511 O O . ALA A 1 196 ? 38.076 -25.034 -9.991 1.00 28.98 192 ALA A O 1
ATOM 1513 N N . ALA A 1 197 ? 40.187 -25.318 -10.700 1.00 29.47 193 ALA A N 1
ATOM 1514 C CA . ALA A 1 197 ? 40.733 -25.385 -9.346 1.00 31.60 193 ALA A CA 1
ATOM 1515 C C . ALA A 1 197 ? 40.399 -24.121 -8.529 1.00 32.80 193 ALA A C 1
ATOM 1516 O O . ALA A 1 197 ? 40.216 -24.203 -7.325 1.00 34.79 193 ALA A O 1
ATOM 1518 N N . ASP A 1 198 ? 40.299 -22.977 -9.200 1.00 33.56 194 ASP A N 1
ATOM 1519 C CA . ASP A 1 198 ? 40.018 -21.685 -8.528 1.00 35.39 194 ASP A CA 1
ATOM 1520 C C . ASP A 1 198 ? 38.525 -21.452 -8.303 1.00 34.37 194 ASP A C 1
ATOM 1521 O O . ASP A 1 198 ? 38.135 -20.390 -7.827 1.00 35.94 194 ASP A O 1
ATOM 1526 N N . LEU A 1 199 ? 37.681 -22.416 -8.688 1.00 32.66 195 LEU A N 1
ATOM 1527 C CA . LEU A 1 199 ? 36.244 -22.313 -8.472 1.00 32.33 195 LEU A CA 1
ATOM 1528 C C . LEU A 1 199 ? 35.755 -23.292 -7.416 1.00 31.57 195 LEU A C 1
ATOM 1529 O O . LEU A 1 199 ? 34.566 -23.526 -7.301 1.00 32.08 195 LEU A O 1
ATOM 1534 N N . SER A 1 200 ? 36.679 -23.895 -6.689 1.00 32.82 196 SER A N 1
ATOM 1535 C CA A SER A 1 200 ? 36.357 -24.958 -5.745 0.50 33.75 196 SER A CA 1
ATOM 1536 C CA B SER A 1 200 ? 36.381 -24.947 -5.725 0.50 32.88 196 SER A CA 1
ATOM 1537 C C . SER A 1 200 ? 35.308 -24.587 -4.685 1.00 35.11 196 SER A C 1
ATOM 1538 O O . SER A 1 200 ? 34.599 -25.480 -4.172 1.00 35.36 196 SER A O 1
ATOM 1543 N N . ASP A 1 201 ? 35.193 -23.291 -4.364 1.00 37.67 197 ASP A N 1
ATOM 1544 C CA . ASP A 1 201 ? 34.274 -22.824 -3.326 1.00 40.22 197 ASP A CA 1
ATOM 1545 C C . ASP A 1 201 ? 32.927 -22.364 -3.898 1.00 39.20 197 ASP A C 1
ATOM 1546 O O . ASP A 1 201 ? 32.076 -21.891 -3.140 1.00 40.77 197 ASP A O 1
ATOM 1551 N N . ILE A 1 202 ? 32.717 -22.514 -5.212 1.00 35.77 198 ILE A N 1
ATOM 1552 C CA . ILE A 1 202 ? 31.480 -22.081 -5.851 1.00 35.04 198 ILE A CA 1
ATOM 1553 C C . ILE A 1 202 ? 30.649 -23.315 -6.116 1.00 33.85 198 ILE A C 1
ATOM 1554 O O . ILE A 1 202 ? 30.882 -24.023 -7.094 1.00 31.90 198 ILE A O 1
ATOM 1559 N N . ALA A 1 203 ? 29.673 -23.582 -5.247 1.00 34.50 199 ALA A N 1
ATOM 1560 C CA . ALA A 1 203 ? 28.958 -24.866 -5.301 1.00 33.83 199 ALA A CA 1
ATOM 1561 C C . ALA A 1 203 ? 28.289 -25.129 -6.654 1.00 32.33 199 ALA A C 1
ATOM 1562 O O . ALA A 1 203 ? 28.276 -26.280 -7.134 1.00 32.25 199 ALA A O 1
ATOM 1564 N N . GLN A 1 204 ? 27.720 -24.098 -7.267 1.00 33.18 200 GLN A N 1
ATOM 1565 C CA . GLN A 1 204 ? 26.940 -24.319 -8.477 1.00 33.74 200 GLN A CA 1
ATOM 1566 C C . GLN A 1 204 ? 27.780 -24.849 -9.649 1.00 30.98 200 GLN A C 1
ATOM 1567 O O . GLN A 1 204 ? 27.246 -25.527 -10.530 1.00 30.46 200 GLN A O 1
ATOM 1573 N N . VAL A 1 205 ? 29.081 -24.579 -9.619 1.00 28.98 201 VAL A N 1
ATOM 1574 C CA . VAL A 1 205 ? 30.010 -25.076 -10.627 1.00 27.21 201 VAL A CA 1
ATOM 1575 C C . VAL A 1 205 ? 30.006 -26.606 -10.575 1.00 26.85 201 VAL A C 1
ATOM 1576 O O . VAL A 1 205 ? 29.929 -27.278 -11.639 1.00 25.79 201 VAL A O 1
ATOM 1580 N N . TRP A 1 206 ? 30.083 -27.141 -9.353 1.00 26.17 202 TRP A N 1
ATOM 1581 C CA . TRP A 1 206 ? 30.216 -28.574 -9.147 1.00 26.60 202 TRP A CA 1
ATOM 1582 C C . TRP A 1 206 ? 28.876 -29.287 -9.212 1.00 26.93 202 TRP A C 1
ATOM 1583 O O . TRP A 1 206 ? 28.829 -30.471 -9.589 1.00 25.84 202 TRP A O 1
ATOM 1594 N N . GLU A 1 207 ? 27.791 -28.582 -8.883 1.00 27.10 203 GLU A N 1
ATOM 1595 C CA . GLU A 1 207 ? 26.425 -29.118 -9.091 1.00 28.98 203 GLU A CA 1
ATOM 1596 C C . GLU A 1 207 ? 26.228 -29.381 -10.549 1.00 26.70 203 GLU A C 1
ATOM 1597 O O . GLU A 1 207 ? 25.766 -30.468 -10.929 1.00 25.82 203 GLU A O 1
ATOM 1603 N N . LEU A 1 208 ? 26.584 -28.389 -11.362 1.00 24.86 204 LEU A N 1
ATOM 1604 C CA . LEU A 1 208 ? 26.410 -28.476 -12.801 1.00 23.36 204 LEU A CA 1
ATOM 1605 C C . LEU A 1 208 ? 27.303 -29.580 -13.370 1.00 22.06 204 LEU A C 1
ATOM 1606 O O . LEU A 1 208 ? 26.858 -30.408 -14.209 1.00 21.73 204 LEU A O 1
ATOM 1611 N N . GLU A 1 209 ? 28.554 -29.586 -12.942 1.00 22.09 205 GLU A N 1
ATOM 1612 C CA . GLU A 1 209 ? 29.498 -30.597 -13.420 1.00 21.42 205 GLU A CA 1
ATOM 1613 C C . GLU A 1 209 ? 29.033 -31.984 -13.025 1.00 20.83 205 GLU A C 1
ATOM 1614 O O . GLU A 1 209 ? 29.128 -32.902 -13.834 1.00 19.57 205 GLU A O 1
ATOM 1620 N N . GLY A 1 210 ? 28.575 -32.149 -11.780 1.00 20.34 206 GLY A N 1
ATOM 1621 C CA . GLY A 1 210 ? 28.034 -33.419 -11.328 1.00 20.90 206 GLY A CA 1
ATOM 1622 C C . GLY A 1 210 ? 26.817 -33.841 -12.108 1.00 21.09 206 GLY A C 1
ATOM 1623 O O . GLY A 1 210 ? 26.659 -35.048 -12.426 1.00 18.96 206 GLY A O 1
ATOM 1624 N N . TYR A 1 211 ? 25.995 -32.888 -12.495 1.00 20.90 207 TYR A N 1
ATOM 1625 C CA . TYR A 1 211 ? 24.792 -33.198 -13.264 1.00 21.83 207 TYR A CA 1
ATOM 1626 C C . TYR A 1 211 ? 25.157 -33.732 -14.642 1.00 20.48 207 TYR A C 1
ATOM 1627 O O . TYR A 1 211 ? 24.640 -34.768 -15.066 1.00 21.68 207 TYR A O 1
ATOM 1636 N N . TYR A 1 212 ? 26.071 -33.059 -15.321 1.00 20.40 208 TYR A N 1
ATOM 1637 C CA . TYR A 1 212 ? 26.531 -33.540 -16.612 1.00 19.31 208 TYR A CA 1
ATOM 1638 C C . TYR A 1 212 ? 27.233 -34.880 -16.544 1.00 18.12 208 TYR A C 1
ATOM 1639 O O . TYR A 1 212 ? 26.949 -35.732 -17.365 1.00 17.19 208 TYR A O 1
ATOM 1648 N N . ILE A 1 213 ? 28.130 -35.093 -15.583 1.00 17.01 209 ILE A N 1
ATOM 1649 C CA . ILE A 1 213 ? 28.802 -36.367 -15.466 1.00 17.07 209 ILE A CA 1
ATOM 1650 C C . ILE A 1 213 ? 27.759 -37.467 -15.172 1.00 16.22 209 ILE A C 1
ATOM 1651 O O . ILE A 1 213 ? 27.836 -38.538 -15.735 1.00 16.17 209 ILE A O 1
ATOM 1656 N N . ALA A 1 214 ? 26.814 -37.213 -14.253 1.00 16.38 210 ALA A N 1
ATOM 1657 C CA . ALA A 1 214 ? 25.771 -38.177 -13.946 1.00 16.60 210 ALA A CA 1
ATOM 1658 C C . ALA A 1 214 ? 24.961 -38.572 -15.158 1.00 16.84 210 ALA A C 1
ATOM 1659 O O . ALA A 1 214 ? 24.644 -39.757 -15.327 1.00 15.96 210 ALA A O 1
ATOM 1661 N N . GLN A 1 215 ? 24.650 -37.617 -16.037 1.00 15.60 211 GLN A N 1
ATOM 1662 C CA . GLN A 1 215 ? 23.887 -37.923 -17.260 1.00 16.61 211 GLN A CA 1
ATOM 1663 C C . GLN A 1 215 ? 24.721 -38.877 -18.146 1.00 15.44 211 GLN A C 1
ATOM 1664 O O . GLN A 1 215 ? 24.199 -39.860 -18.669 1.00 16.75 211 GLN A O 1
ATOM 1670 N N . ALA A 1 216 ? 26.014 -38.590 -18.275 1.00 14.58 212 ALA A N 1
ATOM 1671 C CA . ALA A 1 216 ? 26.866 -39.447 -19.073 1.00 14.34 212 ALA A CA 1
ATOM 1672 C C . ALA A 1 216 ? 26.929 -40.836 -18.457 1.00 14.33 212 ALA A C 1
ATOM 1673 O O . ALA A 1 216 ? 26.771 -41.854 -19.168 1.00 13.21 212 ALA A O 1
ATOM 1675 N N . LEU A 1 217 ? 27.183 -40.916 -17.146 1.00 14.29 213 LEU A N 1
ATOM 1676 C CA . LEU A 1 217 ? 27.262 -42.221 -16.504 1.00 13.60 213 LEU A CA 1
ATOM 1677 C C . LEU A 1 217 ? 25.984 -43.031 -16.691 1.00 12.38 213 LEU A C 1
ATOM 1678 O O . LEU A 1 217 ? 26.073 -44.258 -16.896 1.00 13.62 213 LEU A O 1
ATOM 1683 N N . ALA A 1 218 ? 24.808 -42.423 -16.584 1.00 13.60 214 ALA A N 1
ATOM 1684 C CA . ALA A 1 218 ? 23.533 -43.163 -16.780 1.00 14.32 214 ALA A CA 1
ATOM 1685 C C . ALA A 1 218 ? 23.532 -43.821 -18.168 1.00 14.38 214 ALA A C 1
ATOM 1686 O O . ALA A 1 218 ? 23.116 -44.994 -18.308 1.00 14.95 214 ALA A O 1
ATOM 1688 N N . GLN A 1 219 ? 24.036 -43.091 -19.169 1.00 14.64 215 GLN A N 1
ATOM 1689 C CA . GLN A 1 219 ? 24.073 -43.636 -20.542 1.00 14.47 215 GLN A CA 1
ATOM 1690 C C . GLN A 1 219 ? 25.035 -44.814 -20.568 1.00 13.81 215 GLN A C 1
ATOM 1691 O O . GLN A 1 219 ? 24.748 -45.860 -21.149 1.00 13.46 215 GLN A O 1
ATOM 1697 N N . TYR A 1 220 ? 26.195 -44.659 -19.974 1.00 13.19 216 TYR A N 1
ATOM 1698 C CA . TYR A 1 220 ? 27.168 -45.759 -19.996 1.00 13.47 216 TYR A CA 1
ATOM 1699 C C . TYR A 1 220 ? 26.640 -46.982 -19.259 1.00 13.55 216 TYR A C 1
ATOM 1700 O O . TYR A 1 220 ? 26.898 -48.118 -19.678 1.00 13.98 216 TYR A O 1
ATOM 1709 N N . ILE A 1 221 ? 25.950 -46.742 -18.147 1.00 12.10 217 ILE A N 1
ATOM 1710 C CA . ILE A 1 221 ? 25.359 -47.842 -17.342 1.00 12.22 217 ILE A CA 1
ATOM 1711 C C . ILE A 1 221 ? 24.313 -48.636 -18.162 1.00 13.06 217 ILE A C 1
ATOM 1712 O O . ILE A 1 221 ? 24.320 -49.872 -18.204 1.00 13.37 217 ILE A O 1
ATOM 1717 N N . LEU A 1 222 ? 23.453 -47.911 -18.874 1.00 12.91 218 LEU A N 1
ATOM 1718 C CA . LEU A 1 222 ? 22.423 -48.523 -19.718 1.00 13.46 218 LEU A CA 1
ATOM 1719 C C . LEU A 1 222 ? 22.933 -49.253 -20.956 1.00 13.33 218 LEU A C 1
ATOM 1720 O O . LEU A 1 222 ? 22.302 -50.206 -21.423 1.00 14.49 218 LEU A O 1
ATOM 1725 N N . ILE A 1 223 ? 24.067 -48.812 -21.470 1.00 13.31 219 ILE A N 1
ATOM 1726 C CA . ILE A 1 223 ? 24.618 -49.359 -22.720 1.00 13.69 219 ILE A CA 1
ATOM 1727 C C . ILE A 1 223 ? 25.643 -50.451 -22.441 1.00 13.35 219 ILE A C 1
ATOM 1728 O O . ILE A 1 223 ? 25.516 -51.577 -22.981 1.00 15.13 219 ILE A O 1
ATOM 1733 N N . LEU A 1 224 ? 26.607 -50.177 -21.558 1.00 14.23 220 LEU A N 1
ATOM 1734 C CA A LEU A 1 224 ? 27.689 -51.123 -21.230 0.50 14.58 220 LEU A CA 1
ATOM 1735 C CA B LEU A 1 224 ? 27.691 -51.095 -21.237 0.50 14.97 220 LEU A CA 1
ATOM 1736 C C . LEU A 1 224 ? 27.484 -51.878 -19.930 1.00 15.59 220 LEU A C 1
ATOM 1737 O O . LEU A 1 224 ? 27.884 -53.025 -19.819 1.00 16.83 220 LEU A O 1
ATOM 1746 N N . ALA A 1 225 ? 26.859 -51.245 -18.949 1.00 14.62 221 ALA A N 1
ATOM 1747 C CA . ALA A 1 225 ? 26.640 -51.792 -17.604 1.00 14.86 221 ALA A CA 1
ATOM 1748 C C . ALA A 1 225 ? 27.935 -52.318 -16.987 1.00 14.42 221 ALA A C 1
ATOM 1749 O O . ALA A 1 225 ? 28.049 -53.483 -16.578 1.00 14.94 221 ALA A O 1
ATOM 1751 N N . PRO A 1 226 ? 28.925 -51.429 -16.827 1.00 14.40 222 PRO A N 1
ATOM 1752 C CA . PRO A 1 226 ? 30.177 -51.902 -16.257 1.00 14.81 222 PRO A CA 1
ATOM 1753 C C . PRO A 1 226 ? 29.982 -52.261 -14.772 1.00 15.26 222 PRO A C 1
ATOM 1754 O O . PRO A 1 226 ? 29.078 -51.745 -14.126 1.00 15.02 222 PRO A O 1
ATOM 1780 N N . ILE A 1 229 ? 32.927 -48.161 -11.941 1.00 13.19 225 ILE A N 1
ATOM 1781 C CA . ILE A 1 229 ? 33.175 -46.966 -12.744 1.00 14.16 225 ILE A CA 1
ATOM 1782 C C . ILE A 1 229 ? 34.215 -46.149 -11.987 1.00 14.69 225 ILE A C 1
ATOM 1783 O O . ILE A 1 229 ? 33.993 -45.777 -10.832 1.00 16.70 225 ILE A O 1
ATOM 1788 N N . ILE A 1 230 ? 35.340 -45.871 -12.632 1.00 14.68 226 ILE A N 1
ATOM 1789 C CA . ILE A 1 230 ? 36.480 -45.177 -12.001 1.00 14.70 226 ILE A CA 1
ATOM 1790 C C . ILE A 1 230 ? 36.635 -43.813 -12.673 1.00 14.87 226 ILE A C 1
ATOM 1791 O O . ILE A 1 230 ? 36.647 -43.747 -13.887 1.00 15.07 226 ILE A O 1
ATOM 1796 N N . LEU A 1 231 ? 36.615 -42.723 -11.892 1.00 15.49 227 LEU A N 1
ATOM 1797 C CA . LEU A 1 231 ? 36.623 -41.368 -12.414 1.00 16.49 227 LEU A CA 1
ATOM 1798 C C . LEU A 1 231 ? 37.889 -40.673 -11.955 1.00 16.76 227 LEU A C 1
ATOM 1799 O O . LEU A 1 231 ? 38.141 -40.491 -10.759 1.00 17.88 227 LEU A O 1
ATOM 1804 N N . GLY A 1 232 ? 38.709 -40.350 -12.928 1.00 16.19 228 GLY A N 1
ATOM 1805 C CA . GLY A 1 232 ? 39.985 -39.663 -12.714 1.00 17.57 228 GLY A CA 1
ATOM 1806 C C . GLY A 1 232 ? 40.100 -38.409 -13.551 1.00 17.89 228 GLY A C 1
ATOM 1807 O O . GLY A 1 232 ? 39.125 -37.930 -14.124 1.00 17.44 228 GLY A O 1
ATOM 1808 N N . GLY A 1 233 ? 41.314 -37.818 -13.535 1.00 18.40 229 GLY A N 1
ATOM 1809 C CA . GLY A 1 233 ? 41.571 -36.599 -14.258 1.00 18.37 229 GLY A CA 1
ATOM 1810 C C . GLY A 1 233 ? 41.619 -35.397 -13.334 1.00 19.37 229 GLY A C 1
ATOM 1811 O O . GLY A 1 233 ? 41.111 -35.455 -12.158 1.00 19.58 229 GLY A O 1
ATOM 1812 N N . GLY A 1 234 ? 42.138 -34.294 -13.870 1.00 21.06 230 GLY A N 1
ATOM 1813 C CA . GLY A 1 234 ? 42.253 -33.041 -13.124 1.00 21.57 230 GLY A CA 1
ATOM 1814 C C . GLY A 1 234 ? 40.988 -32.566 -12.443 1.00 22.05 230 GLY A C 1
ATOM 1815 O O . GLY A 1 234 ? 40.988 -32.158 -11.235 1.00 23.40 230 GLY A O 1
ATOM 1816 N N . VAL A 1 235 ? 39.882 -32.594 -13.176 1.00 20.36 231 VAL A N 1
ATOM 1817 C CA . VAL A 1 235 ? 38.647 -32.041 -12.668 1.00 20.67 231 VAL A CA 1
ATOM 1818 C C . VAL A 1 235 ? 38.189 -32.872 -11.473 1.00 21.18 231 VAL A C 1
ATOM 1819 O O . VAL A 1 235 ? 37.674 -32.331 -10.506 1.00 22.20 231 VAL A O 1
ATOM 1831 N N . GLN A 1 237 ? 39.876 -34.118 -9.199 1.00 26.85 233 GLN A N 1
ATOM 1832 C CA . GLN A 1 237 ? 40.503 -33.766 -7.934 1.00 27.83 233 GLN A CA 1
ATOM 1833 C C . GLN A 1 237 ? 39.534 -32.967 -7.040 1.00 26.94 233 GLN A C 1
ATOM 1834 O O . GLN A 1 237 ? 39.772 -32.828 -5.834 1.00 28.80 233 GLN A O 1
ATOM 1840 N N . GLN A 1 238 ? 38.497 -32.400 -7.627 1.00 26.80 234 GLN A N 1
ATOM 1841 C CA . GLN A 1 238 ? 37.457 -31.738 -6.869 1.00 26.20 234 GLN A CA 1
ATOM 1842 C C . GLN A 1 238 ? 36.518 -32.817 -6.364 1.00 26.35 234 GLN A C 1
ATOM 1843 O O . GLN A 1 238 ? 35.548 -33.121 -6.972 1.00 26.06 234 GLN A O 1
ATOM 1860 N N . GLN A 1 240 ? 34.338 -33.190 -4.229 1.00 28.65 236 GLN A N 1
ATOM 1861 C CA . GLN A 1 240 ? 32.975 -32.849 -3.962 1.00 29.93 236 GLN A CA 1
ATOM 1862 C C . GLN A 1 240 ? 32.061 -33.197 -5.128 1.00 29.16 236 GLN A C 1
ATOM 1863 O O . GLN A 1 240 ? 30.889 -33.265 -4.992 1.00 30.15 236 GLN A O 1
ATOM 1869 N N . VAL A 1 241 ? 32.639 -33.368 -6.293 1.00 26.48 237 VAL A N 1
ATOM 1870 C CA . VAL A 1 241 ? 31.846 -33.709 -7.451 1.00 25.54 237 VAL A CA 1
ATOM 1871 C C . VAL A 1 241 ? 31.174 -35.067 -7.295 1.00 24.81 237 VAL A C 1
ATOM 1872 O O . VAL A 1 241 ? 30.097 -35.237 -7.739 1.00 25.18 237 VAL A O 1
ATOM 1876 N N . PHE A 1 242 ? 31.846 -35.995 -6.652 1.00 23.13 238 PHE A N 1
ATOM 1877 C CA . PHE A 1 242 ? 31.328 -37.320 -6.425 1.00 22.97 238 PHE A CA 1
ATOM 1878 C C . PHE A 1 242 ? 29.980 -37.262 -5.710 1.00 23.32 238 PHE A C 1
ATOM 1879 O O . PHE A 1 242 ? 29.088 -37.918 -6.088 1.00 23.10 238 PHE A O 1
ATOM 1887 N N . SER A 1 243 ? 29.853 -36.423 -4.688 1.00 24.66 239 SER A N 1
ATOM 1888 C CA . SER A 1 243 ? 28.593 -36.412 -3.911 1.00 26.90 239 SER A CA 1
ATOM 1889 C C . SER A 1 243 ? 27.411 -35.998 -4.794 1.00 24.97 239 SER A C 1
ATOM 1890 O O . SER A 1 243 ? 26.355 -36.611 -4.702 1.00 26.11 239 SER A O 1
ATOM 1893 N N . TYR A 1 244 ? 27.635 -35.054 -5.720 1.00 25.54 240 TYR A N 1
ATOM 1894 C CA . TYR A 1 244 ? 26.624 -34.656 -6.685 1.00 24.39 240 TYR A CA 1
ATOM 1895 C C . TYR A 1 244 ? 26.281 -35.803 -7.632 1.00 23.83 240 TYR A C 1
ATOM 1896 O O . TYR A 1 244 ? 25.108 -36.034 -7.893 1.00 25.40 240 TYR A O 1
ATOM 1905 N N . ILE A 1 245 ? 27.298 -36.482 -8.145 1.00 21.96 241 ILE A N 1
ATOM 1906 C CA . ILE A 1 245 ? 27.082 -37.657 -9.002 1.00 20.67 241 ILE A CA 1
ATOM 1907 C C . ILE A 1 245 ? 26.220 -38.725 -8.299 1.00 20.98 241 ILE A C 1
ATOM 1908 O O . ILE A 1 245 ? 25.281 -39.273 -8.894 1.00 21.13 241 ILE A O 1
ATOM 1913 N N . TYR A 1 246 ? 26.530 -39.029 -7.054 1.00 21.70 242 TYR A N 1
ATOM 1914 C CA . TYR A 1 246 ? 25.806 -40.016 -6.295 1.00 22.34 242 TYR A CA 1
ATOM 1915 C C . TYR A 1 246 ? 24.336 -39.603 -6.072 1.00 24.43 242 TYR A C 1
ATOM 1916 O O . TYR A 1 246 ? 23.485 -40.479 -6.030 1.00 24.63 242 TYR A O 1
ATOM 1925 N N . GLN A 1 247 ? 24.060 -38.307 -5.956 1.00 24.14 243 GLN A N 1
ATOM 1926 C CA . GLN A 1 247 ? 22.681 -37.827 -5.830 1.00 26.47 243 GLN A CA 1
ATOM 1927 C C . GLN A 1 247 ? 21.952 -37.880 -7.176 1.00 25.90 243 GLN A C 1
ATOM 1928 O O . GLN A 1 247 ? 20.762 -38.247 -7.243 1.00 25.66 243 GLN A O 1
ATOM 1934 N N . TYR A 1 248 ? 22.634 -37.515 -8.261 1.00 24.04 244 TYR A N 1
ATOM 1935 C CA . TYR A 1 248 ? 21.954 -37.387 -9.549 1.00 23.71 244 TYR A CA 1
ATOM 1936 C C . TYR A 1 248 ? 21.727 -38.708 -10.303 1.00 23.01 244 TYR A C 1
ATOM 1937 O O . TYR A 1 248 ? 20.674 -38.855 -10.947 1.00 24.04 244 TYR A O 1
ATOM 1946 N N . VAL A 1 249 ? 22.713 -39.612 -10.320 1.00 18.21 245 VAL A N 1
ATOM 1947 C CA . VAL A 1 249 ? 22.543 -40.893 -11.067 1.00 18.11 245 VAL A CA 1
ATOM 1948 C C . VAL A 1 249 ? 21.235 -41.612 -10.716 1.00 19.05 245 VAL A C 1
ATOM 1949 O O . VAL A 1 249 ? 20.481 -41.958 -11.616 1.00 18.59 245 VAL A O 1
ATOM 1953 N N . PRO A 1 250 ? 20.940 -41.796 -9.419 1.00 19.66 246 PRO A N 1
ATOM 1954 C CA . PRO A 1 250 ? 19.663 -42.480 -9.150 1.00 20.72 246 PRO A CA 1
ATOM 1955 C C . PRO A 1 250 ? 18.422 -41.695 -9.601 1.00 21.71 246 PRO A C 1
ATOM 1956 O O . PRO A 1 250 ? 17.431 -42.287 -9.984 1.00 22.57 246 PRO A O 1
ATOM 1960 N N . LYS A 1 251 ? 18.463 -40.379 -9.577 1.00 23.18 247 LYS A N 1
ATOM 1961 C CA . LYS A 1 251 ? 17.305 -39.600 -10.083 1.00 24.01 247 LYS A CA 1
ATOM 1962 C C . LYS A 1 251 ? 17.079 -39.788 -11.584 1.00 22.06 247 LYS A C 1
ATOM 1963 O O . LYS A 1 251 ? 15.973 -39.924 -12.091 1.00 23.73 247 LYS A O 1
ATOM 1969 N N . ILE A 1 252 ? 18.164 -39.831 -12.328 1.00 20.12 248 ILE A N 1
ATOM 1970 C CA . ILE A 1 252 ? 18.063 -39.996 -13.753 1.00 19.10 248 ILE A CA 1
ATOM 1971 C C . ILE A 1 252 ? 17.576 -41.404 -14.135 1.00 19.37 248 ILE A C 1
ATOM 1972 O O . ILE A 1 252 ? 16.792 -41.576 -15.074 1.00 19.90 248 ILE A O 1
ATOM 1990 N N . ASN A 1 254 ? 15.918 -43.382 -12.214 1.00 19.96 250 ASN A N 1
ATOM 1991 C CA . ASN A 1 254 ? 14.580 -43.510 -11.622 1.00 21.77 250 ASN A CA 1
ATOM 1992 C C . ASN A 1 254 ? 14.175 -44.950 -11.314 1.00 20.95 250 ASN A C 1
ATOM 1993 O O . ASN A 1 254 ? 13.067 -45.402 -11.598 1.00 23.00 250 ASN A O 1
ATOM 1998 N N . SER A 1 255 ? 15.061 -45.674 -10.646 1.00 20.85 251 SER A N 1
ATOM 1999 C CA . SER A 1 255 ? 14.801 -47.059 -10.172 1.00 22.72 251 SER A CA 1
ATOM 2000 C C . SER A 1 255 ? 14.634 -48.113 -11.256 1.00 20.94 251 SER A C 1
ATOM 2001 O O . SER A 1 255 ? 14.175 -49.210 -10.989 1.00 21.51 251 SER A O 1
ATOM 2004 N N . TYR A 1 256 ? 15.029 -47.799 -12.488 1.00 19.55 252 TYR A N 1
ATOM 2005 C CA . TYR A 1 256 ? 14.792 -48.715 -13.581 1.00 18.69 252 TYR A CA 1
ATOM 2006 C C . TYR A 1 256 ? 15.547 -50.067 -13.488 1.00 21.21 252 TYR A C 1
ATOM 2007 O O . TYR A 1 256 ? 14.980 -51.133 -13.829 1.00 23.66 252 TYR A O 1
ATOM 2016 N N . LEU A 1 257 ? 16.780 -50.021 -13.018 1.00 19.93 253 LEU A N 1
ATOM 2017 C CA . LEU A 1 257 ? 17.613 -51.220 -12.873 1.00 19.06 253 LEU A CA 1
ATOM 2018 C C . LEU A 1 257 ? 17.902 -51.389 -11.402 1.00 18.67 253 LEU A C 1
ATOM 2019 O O . LEU A 1 257 ? 18.523 -50.513 -10.775 1.00 19.72 253 LEU A O 1
ATOM 2024 N N . ASP A 1 258 ? 17.439 -52.501 -10.862 1.00 17.68 254 ASP A N 1
ATOM 2025 C CA . ASP A 1 258 ? 17.432 -52.785 -9.451 1.00 17.37 254 ASP A CA 1
ATOM 2026 C C . ASP A 1 258 ? 18.789 -53.439 -9.084 1.00 15.84 254 ASP A C 1
ATOM 2027 O O . ASP A 1 258 ? 18.906 -54.639 -9.083 1.00 16.92 254 ASP A O 1
ATOM 2032 N N . PHE A 1 259 ? 19.796 -52.628 -8.796 1.00 17.03 255 PHE A N 1
ATOM 2033 C CA . PHE A 1 259 ? 21.108 -53.072 -8.318 1.00 16.04 255 PHE A CA 1
ATOM 2034 C C . PHE A 1 259 ? 21.567 -52.095 -7.268 1.00 16.92 255 PHE A C 1
ATOM 2035 O O . PHE A 1 259 ? 21.422 -50.907 -7.427 1.00 19.46 255 PHE A O 1
ATOM 2043 N N . SER A 1 260 ? 22.162 -52.616 -6.216 1.00 18.85 256 SER A N 1
ATOM 2044 C CA . SER A 1 260 ? 22.703 -51.790 -5.140 1.00 20.73 256 SER A CA 1
ATOM 2045 C C . SER A 1 260 ? 23.780 -50.826 -5.620 1.00 18.63 256 SER A C 1
ATOM 2046 O O . SER A 1 260 ? 23.889 -49.725 -5.092 1.00 20.17 256 SER A O 1
ATOM 2049 N N . GLU A 1 261 ? 24.545 -51.238 -6.631 1.00 17.20 257 GLU A N 1
ATOM 2050 C CA . GLU A 1 261 ? 25.532 -50.373 -7.261 1.00 16.37 257 GLU A CA 1
ATOM 2051 C C . GLU A 1 261 ? 24.944 -49.047 -7.719 1.00 16.13 257 GLU A C 1
ATOM 2052 O O . GLU A 1 261 ? 25.660 -48.033 -7.792 1.00 17.43 257 GLU A O 1
ATOM 2058 N N . LEU A 1 262 ? 23.655 -49.032 -8.072 1.00 16.03 258 LEU A N 1
ATOM 2059 C CA . LEU A 1 262 ? 23.062 -47.880 -8.680 1.00 17.67 258 LEU A CA 1
ATOM 2060 C C . LEU A 1 262 ? 22.192 -47.114 -7.706 1.00 19.74 258 LEU A C 1
ATOM 2061 O O . LEU A 1 262 ? 21.543 -46.166 -8.096 1.00 21.98 258 LEU A O 1
ATOM 2066 N N . SER A 1 263 ? 22.181 -47.517 -6.447 1.00 20.42 259 SER A N 1
ATOM 2067 C CA . SER A 1 263 ? 21.325 -46.898 -5.440 1.00 24.07 259 SER A CA 1
ATOM 2068 C C . SER A 1 263 ? 22.088 -46.834 -4.113 1.00 22.65 259 SER A C 1
ATOM 2069 O O . SER A 1 263 ? 22.946 -45.959 -3.932 1.00 23.00 259 SER A O 1
ATOM 2072 N N . ASP A 1 264 ? 21.822 -47.789 -3.232 1.00 23.43 260 ASP A N 1
ATOM 2073 C CA A ASP A 1 264 ? 22.279 -47.666 -1.841 0.50 24.19 260 ASP A CA 1
ATOM 2074 C CA B ASP A 1 264 ? 22.241 -47.738 -1.847 0.50 24.33 260 ASP A CA 1
ATOM 2075 C C . ASP A 1 264 ? 23.789 -47.713 -1.710 1.00 24.26 260 ASP A C 1
ATOM 2076 O O . ASP A 1 264 ? 24.358 -47.055 -0.809 1.00 23.47 260 ASP A O 1
ATOM 2085 N N . ASP A 1 265 ? 24.449 -48.431 -2.606 1.00 21.22 261 ASP A N 1
ATOM 2086 C CA . ASP A 1 265 ? 25.904 -48.598 -2.583 1.00 20.34 261 ASP A CA 1
ATOM 2087 C C . ASP A 1 265 ? 26.602 -47.945 -3.788 1.00 19.20 261 ASP A C 1
ATOM 2088 O O . ASP A 1 265 ? 27.733 -48.332 -4.148 1.00 20.33 261 ASP A O 1
ATOM 2093 N N . ILE A 1 266 ? 26.023 -46.877 -4.305 1.00 18.24 262 ILE A N 1
ATOM 2094 C CA . ILE A 1 266 ? 26.594 -46.187 -5.429 1.00 18.19 262 ILE A CA 1
ATOM 2095 C C . ILE A 1 266 ? 27.943 -45.619 -5.108 1.00 18.93 262 ILE A C 1
ATOM 2096 O O . ILE A 1 266 ? 28.780 -45.516 -5.998 1.00 18.30 262 ILE A O 1
ATOM 2101 N N . SER A 1 267 ? 28.192 -45.282 -3.822 1.00 19.12 263 SER A N 1
ATOM 2102 C CA . SER A 1 267 ? 29.498 -44.709 -3.458 1.00 19.51 263 SER A CA 1
ATOM 2103 C C . SER A 1 267 ? 30.671 -45.687 -3.525 1.00 20.10 263 SER A C 1
ATOM 2104 O O . SER A 1 267 ? 31.826 -45.253 -3.426 1.00 22.10 263 SER A O 1
ATOM 2107 N N . ASP A 1 268 ? 30.394 -46.977 -3.619 1.00 19.88 264 ASP A N 1
ATOM 2108 C CA A ASP A 1 268 ? 31.459 -47.964 -3.870 0.50 20.33 264 ASP A CA 1
ATOM 2109 C CA B ASP A 1 268 ? 31.375 -48.041 -3.828 0.50 20.19 264 ASP A CA 1
ATOM 2110 C C . ASP A 1 268 ? 31.430 -48.465 -5.304 1.00 19.63 264 ASP A C 1
ATOM 2111 O O . ASP A 1 268 ? 32.222 -49.340 -5.681 1.00 21.04 264 ASP A O 1
ATOM 2120 N N . TYR A 1 269 ? 30.560 -47.883 -6.129 1.00 18.18 265 TYR A N 1
ATOM 2121 C CA . TYR A 1 269 ? 30.469 -48.267 -7.564 1.00 15.92 265 TYR A CA 1
ATOM 2122 C C . TYR A 1 269 ? 31.179 -47.257 -8.463 1.00 16.95 265 TYR A C 1
ATOM 2123 O O . TYR A 1 269 ? 31.872 -47.658 -9.415 1.00 17.62 265 TYR A O 1
ATOM 2132 N N . ILE A 1 270 ? 30.923 -45.984 -8.225 1.00 16.35 266 ILE A N 1
ATOM 2133 C CA . ILE A 1 270 ? 31.538 -44.858 -8.936 1.00 16.39 266 ILE A CA 1
ATOM 2134 C C . ILE A 1 270 ? 32.551 -44.280 -7.963 1.00 17.29 266 ILE A C 1
ATOM 2135 O O . ILE A 1 270 ? 32.181 -43.687 -6.935 1.00 18.51 266 ILE A O 1
ATOM 2140 N N . VAL A 1 271 ? 33.840 -44.492 -8.255 1.00 17.94 267 VAL A N 1
ATOM 2141 C CA . VAL A 1 271 ? 34.909 -44.223 -7.299 1.00 17.26 267 VAL A CA 1
ATOM 2142 C C . VAL A 1 271 ? 36.116 -43.552 -7.965 1.00 17.89 267 VAL A C 1
ATOM 2143 O O . VAL A 1 271 ? 36.302 -43.649 -9.168 1.00 16.90 267 VAL A O 1
ATOM 2147 N N . PRO A 1 272 ? 36.968 -42.896 -7.185 1.00 17.63 268 PRO A N 1
ATOM 2148 C CA . PRO A 1 272 ? 38.259 -42.432 -7.696 1.00 17.02 268 PRO A CA 1
ATOM 2149 C C . PRO A 1 272 ? 39.210 -43.605 -7.855 1.00 17.20 268 PRO A C 1
ATOM 2150 O O . PRO A 1 272 ? 39.037 -44.641 -7.244 1.00 18.23 268 PRO A O 1
ATOM 2154 N N . PRO A 1 273 ? 40.274 -43.447 -8.661 1.00 17.14 269 PRO A N 1
ATOM 2155 C CA . PRO A 1 273 ? 41.190 -44.552 -8.865 1.00 17.55 269 PRO A CA 1
ATOM 2156 C C . PRO A 1 273 ? 42.002 -44.893 -7.658 1.00 18.10 269 PRO A C 1
ATOM 2157 O O . PRO A 1 273 ? 42.512 -44.002 -7.011 1.00 19.17 269 PRO A O 1
ATOM 2161 N N . ARG A 1 274 ? 42.147 -46.165 -7.368 1.00 18.72 270 ARG A N 1
ATOM 2162 C CA . ARG A 1 274 ? 43.006 -46.580 -6.282 1.00 19.65 270 ARG A CA 1
ATOM 2163 C C . ARG A 1 274 ? 44.450 -46.173 -6.542 1.00 19.02 270 ARG A C 1
ATOM 2164 O O . ARG A 1 274 ? 45.234 -45.849 -5.598 1.00 20.80 270 ARG A O 1
ATOM 2172 N N . LEU A 1 275 ? 44.830 -46.156 -7.807 1.00 16.74 271 LEU A N 1
ATOM 2173 C CA . LEU A 1 275 ? 46.204 -45.825 -8.200 1.00 18.29 271 LEU A CA 1
ATOM 2174 C C . LEU A 1 275 ? 46.421 -44.310 -8.331 1.00 19.46 271 LEU A C 1
ATOM 2175 O O . LEU A 1 275 ? 47.473 -43.845 -8.760 1.00 20.12 271 LEU A O 1
ATOM 2180 N N . GLY A 1 276 ? 45.436 -43.519 -7.938 1.00 20.51 272 GLY A N 1
ATOM 2181 C CA . GLY A 1 276 ? 45.553 -42.083 -8.026 1.00 21.69 272 GLY A CA 1
ATOM 2182 C C . GLY A 1 276 ? 45.762 -41.597 -9.439 1.00 20.98 272 GLY A C 1
ATOM 2183 O O . GLY A 1 276 ? 45.176 -42.122 -10.356 1.00 22.21 272 GLY A O 1
ATOM 2184 N N . SER A 1 277 ? 46.718 -40.680 -9.629 1.00 21.52 273 SER A N 1
ATOM 2185 C CA . SER A 1 277 ? 47.018 -40.163 -10.951 1.00 21.47 273 SER A CA 1
ATOM 2186 C C . SER A 1 277 ? 48.001 -41.049 -11.709 1.00 20.19 273 SER A C 1
ATOM 2187 O O . SER A 1 277 ? 48.416 -40.709 -12.833 1.00 19.86 273 SER A O 1
ATOM 2190 N N . ASN A 1 278 ? 48.322 -42.212 -11.174 1.00 18.35 274 ASN A N 1
ATOM 2191 C CA . ASN A 1 278 ? 49.267 -43.101 -11.845 1.00 17.31 274 ASN A CA 1
ATOM 2192 C C . ASN A 1 278 ? 48.617 -44.275 -12.568 1.00 15.92 274 ASN A C 1
ATOM 2193 O O . ASN A 1 278 ? 49.316 -45.147 -13.016 1.00 16.72 274 ASN A O 1
ATOM 2198 N N . ALA A 1 279 ? 47.289 -44.320 -12.631 1.00 15.93 275 ALA A N 1
ATOM 2199 C CA . ALA A 1 279 ? 46.664 -45.475 -13.271 1.00 15.10 275 ALA A CA 1
ATOM 2200 C C . ALA A 1 279 ? 47.166 -45.676 -14.708 1.00 14.30 275 ALA A C 1
ATOM 2201 O O . ALA A 1 279 ? 47.451 -46.831 -15.110 1.00 15.75 275 ALA A O 1
ATOM 2203 N N . GLY A 1 280 ? 47.248 -44.589 -15.471 1.00 13.50 276 GLY A N 1
ATOM 2204 C CA . GLY A 1 280 ? 47.655 -44.623 -16.857 1.00 13.78 276 GLY A CA 1
ATOM 2205 C C . GLY A 1 280 ? 49.071 -45.181 -17.065 1.00 13.46 276 GLY A C 1
ATOM 2206 O O . GLY A 1 280 ? 49.291 -46.161 -17.820 1.00 13.53 276 GLY A O 1
ATOM 2207 N N . ILE A 1 281 ? 50.035 -44.613 -16.335 1.00 13.48 277 ILE A N 1
ATOM 2208 C CA . ILE A 1 281 ? 51.417 -45.051 -16.534 1.00 15.24 277 ILE A CA 1
ATOM 2209 C C . ILE A 1 281 ? 51.613 -46.497 -16.082 1.00 15.02 277 ILE A C 1
ATOM 2210 O O . ILE A 1 281 ? 52.288 -47.277 -16.727 1.00 15.17 277 ILE A O 1
ATOM 2215 N N . ILE A 1 282 ? 50.961 -46.876 -14.991 1.00 14.52 278 ILE A N 1
ATOM 2216 C CA . ILE A 1 282 ? 51.003 -48.268 -14.568 1.00 15.78 278 ILE A CA 1
ATOM 2217 C C . ILE A 1 282 ? 50.398 -49.211 -15.606 1.00 16.44 278 ILE A C 1
ATOM 2218 O O . ILE A 1 282 ? 50.919 -50.272 -15.880 1.00 16.25 278 ILE A O 1
ATOM 2223 N N . GLY A 1 283 ? 49.283 -48.790 -16.186 1.00 14.69 279 GLY A N 1
ATOM 2224 C CA . GLY A 1 283 ? 48.633 -49.511 -17.281 1.00 15.42 279 GLY A CA 1
ATOM 2225 C C . GLY A 1 283 ? 49.524 -49.724 -18.489 1.00 14.78 279 GLY A C 1
ATOM 2226 O O . GLY A 1 283 ? 49.403 -50.734 -19.155 1.00 15.18 279 GLY A O 1
ATOM 2227 N N . THR A 1 284 ? 50.403 -48.766 -18.792 1.00 14.13 280 THR A N 1
ATOM 2228 C CA . THR A 1 284 ? 51.328 -48.946 -19.892 1.00 14.79 280 THR A CA 1
ATOM 2229 C C . THR A 1 284 ? 52.278 -50.107 -19.626 1.00 15.54 280 THR A C 1
ATOM 2230 O O . THR A 1 284 ? 52.722 -50.740 -20.579 1.00 15.67 280 THR A O 1
ATOM 2234 N N . LEU A 1 285 ? 52.621 -50.341 -18.361 1.00 15.05 281 LEU A N 1
ATOM 2235 C CA . LEU A 1 285 ? 53.429 -51.501 -18.017 1.00 16.07 281 LEU A CA 1
ATOM 2236 C C . LEU A 1 285 ? 52.670 -52.798 -18.300 1.00 16.24 281 LEU A C 1
ATOM 2237 O O . LEU A 1 285 ? 53.275 -53.807 -18.666 1.00 17.70 281 LEU A O 1
ATOM 2242 N N . VAL A 1 286 ? 51.372 -52.769 -18.096 1.00 15.96 282 VAL A N 1
ATOM 2243 C CA . VAL A 1 286 ? 50.514 -53.938 -18.410 1.00 16.14 282 VAL A CA 1
ATOM 2244 C C . VAL A 1 286 ? 50.490 -54.152 -19.915 1.00 15.69 282 VAL A C 1
ATOM 2245 O O . VAL A 1 286 ? 50.693 -55.271 -20.384 1.00 17.68 282 VAL A O 1
ATOM 2249 N N . LEU A 1 287 ? 50.410 -53.067 -20.696 1.00 15.65 283 LEU A N 1
ATOM 2250 C CA . LEU A 1 287 ? 50.478 -53.190 -22.142 1.00 15.16 283 LEU A CA 1
ATOM 2251 C C . LEU A 1 287 ? 51.806 -53.785 -22.589 1.00 14.38 283 LEU A C 1
ATOM 2252 O O . LEU A 1 287 ? 51.863 -54.573 -23.515 1.00 15.75 283 LEU A O 1
ATOM 2257 N N . ALA A 1 288 ? 52.897 -53.374 -21.945 1.00 15.26 284 ALA A N 1
ATOM 2258 C CA . ALA A 1 288 ? 54.199 -53.935 -22.214 1.00 14.27 284 ALA A CA 1
ATOM 2259 C C . ALA A 1 288 ? 54.286 -55.432 -21.956 1.00 16.70 284 ALA A C 1
ATOM 2260 O O . ALA A 1 288 ? 54.761 -56.196 -22.812 1.00 18.46 284 ALA A O 1
ATOM 2262 N N . HIS A 1 289 ? 53.797 -55.833 -20.791 1.00 17.45 285 HIS A N 1
ATOM 2263 C CA . HIS A 1 289 ? 53.798 -57.238 -20.395 1.00 19.40 285 HIS A CA 1
ATOM 2264 C C . HIS A 1 289 ? 52.957 -58.065 -21.374 1.00 19.83 285 HIS A C 1
ATOM 2265 O O . HIS A 1 289 ? 53.395 -59.118 -21.862 1.00 20.17 285 HIS A O 1
ATOM 2272 N N . GLN A 1 290 ? 51.800 -57.520 -21.748 1.00 27.93 286 GLN A N 1
ATOM 2273 C CA . GLN A 1 290 ? 50.957 -58.176 -22.754 1.00 28.53 286 GLN A CA 1
ATOM 2274 C C . GLN A 1 290 ? 51.717 -58.393 -24.059 1.00 26.40 286 GLN A C 1
ATOM 2275 O O . GLN A 1 290 ? 51.649 -59.480 -24.621 1.00 28.80 286 GLN A O 1
ATOM 2281 N N . ALA A 1 291 ? 52.414 -57.359 -24.506 1.00 24.40 287 ALA A N 1
ATOM 2282 C CA . ALA A 1 291 ? 53.133 -57.367 -25.799 1.00 26.48 287 ALA A CA 1
ATOM 2283 C C . ALA A 1 291 ? 54.253 -58.442 -25.697 1.00 28.20 287 ALA A C 1
ATOM 2284 O O . ALA A 1 291 ? 54.453 -59.234 -26.607 1.00 28.36 287 ALA A O 1
ATOM 2286 N N . LEU A 1 292 ? 54.955 -58.457 -24.56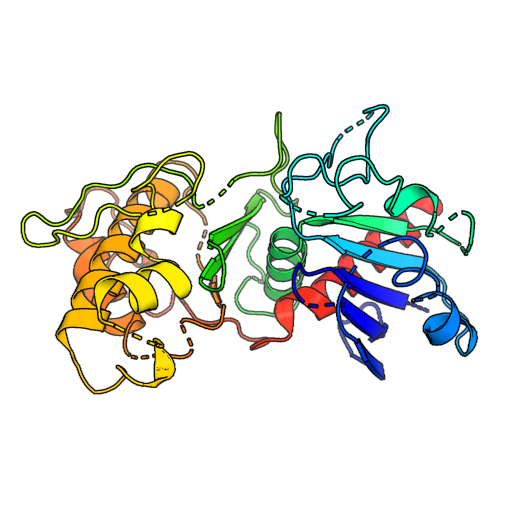8 1.00 28.89 288 LEU A N 1
ATOM 2287 C CA . LEU A 1 292 ? 55.964 -59.505 -24.296 1.00 30.53 288 LEU A CA 1
ATOM 2288 C C . LEU A 1 292 ? 55.389 -60.906 -24.385 1.00 31.85 288 LEU A C 1
ATOM 2289 O O . LEU A 1 292 ? 55.896 -61.755 -25.132 1.00 35.18 288 LEU A O 1
ATOM 2294 N N . GLN A 1 293 ? 54.312 -61.153 -23.675 1.00 31.85 289 GLN A N 1
ATOM 2295 C CA . GLN A 1 293 ? 53.673 -62.450 -23.720 1.00 35.29 289 GLN A CA 1
ATOM 2296 C C . GLN A 1 293 ? 53.191 -62.854 -25.121 1.00 36.28 289 GLN A C 1
ATOM 2297 O O . GLN A 1 293 ? 53.243 -64.068 -25.485 1.00 39.55 289 GLN A O 1
ATOM 2303 N N . ALA A 1 294 ? 52.695 -61.886 -25.886 1.00 35.36 290 ALA A N 1
ATOM 2304 C CA . ALA A 1 294 ? 52.126 -62.141 -27.211 1.00 38.15 290 ALA A CA 1
ATOM 2305 C C . ALA A 1 294 ? 53.231 -62.512 -28.194 1.00 42.17 290 ALA A C 1
ATOM 2306 O O . ALA A 1 294 ? 53.043 -63.395 -29.037 1.00 45.54 290 ALA A O 1
ATOM 2308 N N . GLU A 1 295 ? 54.382 -61.857 -28.048 1.00 42.55 291 GLU A N 1
ATOM 2309 C CA . GLU A 1 295 ? 55.557 -62.149 -28.875 1.00 46.74 291 GLU A CA 1
ATOM 2310 C C . GLU A 1 295 ? 55.995 -63.589 -28.644 1.00 49.99 291 GLU A C 1
ATOM 2311 O O . GLU A 1 295 ? 56.179 -64.340 -29.601 1.00 53.92 291 GLU A O 1
ATOM 2317 N N . ALA A 1 296 ? 56.125 -63.973 -27.370 1.00 49.89 292 ALA A N 1
ATOM 2318 C CA . ALA A 1 296 ? 56.545 -65.318 -26.984 1.00 54.16 292 ALA A CA 1
ATOM 2319 C C . ALA A 1 296 ? 55.570 -66.383 -27.482 1.00 58.54 292 ALA A C 1
ATOM 2320 O O . ALA A 1 296 ? 55.995 -67.463 -27.936 1.00 63.21 292 ALA A O 1
ATOM 2322 N N . ALA A 1 297 ? 54.268 -66.094 -27.406 1.00 57.60 293 ALA A N 1
ATOM 2323 C CA . ALA A 1 297 ? 53.259 -66.959 -28.032 1.00 62.10 293 ALA A CA 1
ATOM 2324 C C . ALA A 1 297 ? 53.285 -66.807 -29.554 1.00 64.89 293 ALA A C 1
ATOM 2325 O O . ALA A 1 297 ? 52.549 -67.519 -30.255 1.00 70.91 293 ALA A O 1
#

InterPro domains:
  IPR000600 ROK family [PF00480] (3-286)
  IPR043129 ATPase, nucleotide binding domain [SSF53067] (3-288)
  IPR049874 ROK, conserved site [PS01125] (128-153)
  IPR051804 Carbohydrate Metabolism Regulated Kinase/Isomerase [PTHR42742] (3-290)

CATH classification: 3.30.420.40 (+1 more: 3.30.420.40)

Foldseek 3Di:
DEKEWEADPQIKIFDAAQLLGTPDIDDDGDAPVVVVCLVVCVVDDHQFFEYAYAAPAQCDVDPQHCAHCDDDPPGHSDNRQVVVVSHFYFYYHLQQLLVQLCCNPKLHVDQKEKEWEAELFIAIWIGHRNHTDADVGGDGSFAAFDADPPQPQQFDPVRRDGLRRCAHQVNLCVRPVGLVVCQPPVVSLLRNLQSVLRVVLVCCVPPVGYAYHYDNVGCSVVSSLVRNCVVDCPDDDCCRHVVVDSNYYHIRCHPCSSRSSRRNSTVVSSVVVVD

B-factor: mean 24.18, std 10.57, range [11.03, 70.91]

Radius of gyration: 18.79 Å; Cα contacts (8 Å, |Δi|>4): 608; chains: 1; bounding box: 55×50×40 Å

Sequence (275 aa):
ALGGIEAGGTFVCAVGREDGTIIDRIEFPTPDETIIEVIQYFSQFSSLQAIGIGSFGPVDNDTSQTYGTITATPAGWRHYPFLQTVNEIPVGFSTDVNAAALGEFLLFGEAGLDSCLYITIGTGIGAGAIVEGRLLQGLSHPEGHIYYIRRHPDDVYQGCPYHGDCFEGLASGPAIEARWGKAADLSSDIAQVWELEGYYIAQALAQYILILLAPIILGGGVQQQVFSYIYQYVPKINSYLDFSELSDDDISDDYIVPPRLGSNAGIIGTLVLAHQALQAEAA

Nearest PDB structures (foldseek):
  3vov-assembly1_B  TM=8.040E-01  e=1.578E-19  Thermus thermophilus HB8
  2aa4-assembly1_B  TM=8.048E-01  e=8.889E-18  Escherichia coli
  3vov-assembly1_C  TM=7.638E-01  e=2.435E-17  Thermus thermophilus HB8
  6jdc-assembly1_A-2  TM=7.353E-01  e=2.271E-15  Haemophilus influenzae 86-028NP
  1z6r-assembly1_A  TM=7.482E-01  e=8.829E-16  Escherichia coli